Protein AF-A0A822AQJ6-F1 (afdb_monomer)

Structure (mmCIF, N/CA/C/O backbone):
data_AF-A0A822AQJ6-F1
#
_entry.id   AF-A0A822AQJ6-F1
#
loop_
_atom_site.group_PDB
_atom_site.id
_atom_site.type_symbol
_atom_site.label_atom_id
_atom_site.label_alt_id
_atom_site.label_comp_id
_atom_site.label_asym_id
_atom_site.label_entity_id
_atom_site.label_seq_id
_atom_site.pdbx_PDB_ins_code
_atom_site.Cartn_x
_atom_site.Cartn_y
_atom_site.Cartn_z
_atom_site.occupancy
_atom_site.B_iso_or_equiv
_atom_site.auth_seq_id
_atom_site.auth_comp_id
_atom_site.auth_asym_id
_atom_site.auth_atom_id
_atom_site.pdbx_PDB_model_num
ATOM 1 N N . LEU A 1 1 ? 12.078 -13.252 -34.941 1.00 61.16 1 LEU A N 1
ATOM 2 C CA . LEU A 1 1 ? 10.722 -13.460 -34.382 1.00 61.16 1 LEU A CA 1
ATOM 3 C C . LEU A 1 1 ? 10.068 -12.133 -34.010 1.00 61.16 1 LEU A C 1
ATOM 5 O O . LEU A 1 1 ? 9.120 -11.765 -34.680 1.00 61.16 1 LEU A O 1
ATOM 9 N N . LEU A 1 2 ? 10.578 -11.374 -33.030 1.00 65.56 2 LEU A N 1
ATOM 10 C CA . LEU A 1 2 ? 9.943 -10.105 -32.622 1.00 65.56 2 LEU A CA 1
ATOM 11 C C . LEU A 1 2 ? 9.956 -9.012 -33.707 1.00 65.56 2 LEU A C 1
ATOM 13 O O . LEU A 1 2 ? 9.005 -8.252 -33.818 1.00 65.56 2 LEU A O 1
ATOM 17 N N . SER A 1 3 ? 10.987 -8.969 -34.557 1.00 68.81 3 SER A N 1
ATOM 18 C CA . SER A 1 3 ? 11.026 -8.090 -35.740 1.00 68.81 3 SER A CA 1
ATOM 19 C C . SER A 1 3 ? 9.931 -8.392 -36.773 1.00 68.81 3 SER A C 1
ATOM 21 O O . SER A 1 3 ? 9.607 -7.540 -37.591 1.00 68.81 3 SER A O 1
ATOM 23 N N . SER A 1 4 ? 9.345 -9.590 -36.732 1.00 76.81 4 SER A N 1
ATOM 24 C CA . SER A 1 4 ? 8.281 -10.032 -37.639 1.00 76.81 4 SER A CA 1
ATOM 25 C C . SER A 1 4 ? 6.878 -9.786 -37.069 1.00 76.81 4 SER A C 1
ATOM 27 O O . SER A 1 4 ? 5.895 -10.183 -37.685 1.00 76.81 4 SER A O 1
ATOM 29 N N . LEU A 1 5 ? 6.774 -9.163 -35.889 1.00 81.44 5 LEU A N 1
ATOM 30 C CA . LEU A 1 5 ? 5.529 -8.999 -35.139 1.00 81.44 5 LEU A CA 1
ATOM 31 C C . LEU A 1 5 ? 5.260 -7.512 -34.810 1.00 81.44 5 LEU A C 1
ATOM 33 O O . LEU A 1 5 ? 5.252 -7.126 -33.640 1.00 81.44 5 LEU A O 1
ATOM 37 N N . PRO A 1 6 ? 5.026 -6.650 -35.819 1.00 81.44 6 PRO A N 1
ATOM 38 C CA . PRO A 1 6 ? 5.014 -5.193 -35.646 1.00 81.44 6 PRO A CA 1
ATOM 39 C C . PRO A 1 6 ? 3.864 -4.663 -34.778 1.00 81.44 6 PRO A C 1
ATOM 41 O O . PRO A 1 6 ? 3.969 -3.563 -34.247 1.00 81.44 6 PRO A O 1
ATOM 44 N N . HIS A 1 7 ? 2.776 -5.417 -34.609 1.00 87.94 7 HIS A N 1
ATOM 45 C CA . HIS A 1 7 ? 1.602 -5.001 -33.828 1.00 87.94 7 HIS A CA 1
ATOM 46 C C . HIS A 1 7 ? 1.568 -5.563 -32.403 1.00 87.94 7 HIS A C 1
ATOM 48 O O . HIS A 1 7 ? 0.581 -5.371 -31.692 1.00 87.94 7 HIS A O 1
ATOM 54 N N . VAL A 1 8 ? 2.611 -6.280 -31.977 1.00 90.75 8 VAL A N 1
ATOM 55 C CA . VAL A 1 8 ? 2.650 -6.855 -30.632 1.00 90.75 8 VAL A CA 1
ATOM 56 C C . VAL A 1 8 ? 2.740 -5.750 -29.585 1.00 90.75 8 VAL A C 1
ATOM 58 O O . VAL A 1 8 ? 3.652 -4.929 -29.606 1.00 90.75 8 VAL A O 1
ATOM 61 N N . LYS A 1 9 ? 1.780 -5.770 -28.655 1.00 94.50 9 LYS A N 1
ATOM 62 C CA . LYS A 1 9 ? 1.680 -4.833 -27.527 1.00 94.50 9 LYS A CA 1
ATOM 63 C C . LYS A 1 9 ? 2.110 -5.435 -26.198 1.00 94.50 9 LYS A C 1
ATOM 65 O O . LYS A 1 9 ? 2.549 -4.706 -25.317 1.00 94.50 9 LYS A O 1
ATOM 70 N N . THR A 1 10 ? 2.012 -6.750 -26.062 1.00 96.31 10 THR A N 1
ATOM 71 C CA . THR A 1 10 ? 2.321 -7.454 -24.820 1.00 96.31 10 THR A CA 1
ATOM 72 C C . THR A 1 10 ? 3.174 -8.663 -25.135 1.00 96.31 10 THR A C 1
ATOM 74 O O . THR A 1 10 ? 2.821 -9.467 -25.997 1.00 96.31 10 THR A O 1
ATOM 77 N N . ILE A 1 11 ? 4.287 -8.798 -24.423 1.00 94.75 11 ILE A N 1
ATOM 78 C CA . ILE A 1 11 ? 5.143 -9.977 -24.492 1.00 94.75 11 ILE A CA 1
ATOM 79 C C . ILE A 1 11 ? 5.361 -10.482 -23.075 1.00 94.75 11 ILE A C 1
ATOM 81 O O . ILE A 1 11 ? 5.754 -9.729 -22.186 1.00 94.75 11 ILE A O 1
ATOM 85 N N . ASN A 1 12 ? 5.159 -11.782 -22.888 1.00 96.00 12 ASN A N 1
ATOM 86 C CA . ASN A 1 12 ? 5.523 -12.468 -21.665 1.00 96.00 12 ASN A CA 1
ATOM 87 C C . ASN A 1 12 ? 6.627 -13.489 -21.949 1.00 96.00 12 ASN A C 1
ATOM 89 O O . ASN A 1 12 ? 6.407 -14.462 -22.663 1.00 96.00 12 ASN A O 1
ATOM 93 N N . LEU A 1 13 ? 7.807 -13.241 -21.387 1.00 94.00 13 LEU A N 1
ATOM 94 C CA . LEU A 1 13 ? 8.992 -14.096 -21.441 1.00 94.00 13 LEU A CA 1
ATOM 95 C C . LEU A 1 13 ? 9.365 -14.626 -20.050 1.00 94.00 13 LEU A C 1
ATOM 97 O O . LEU A 1 13 ? 10.504 -15.038 -19.828 1.00 94.00 13 LEU A O 1
ATOM 101 N N . SER A 1 14 ? 8.429 -14.607 -19.101 1.00 95.69 14 SER A N 1
ATOM 102 C CA . SER A 1 14 ? 8.672 -15.089 -17.741 1.00 95.69 14 SER A CA 1
ATOM 103 C C . SER A 1 14 ? 9.150 -16.545 -17.749 1.00 95.69 14 SER A C 1
ATOM 105 O O . SER A 1 14 ? 8.734 -17.332 -18.597 1.00 95.69 14 SER A O 1
ATOM 107 N N . PHE A 1 15 ? 10.013 -16.897 -16.798 1.00 93.69 15 PHE A N 1
ATOM 108 C CA . PHE A 1 15 ? 10.564 -18.241 -16.601 1.00 93.69 15 PHE A CA 1
ATOM 109 C C . PHE A 1 15 ? 11.390 -18.783 -17.778 1.00 93.69 15 PHE A C 1
ATOM 111 O O . PHE A 1 15 ? 11.575 -19.991 -17.909 1.00 93.69 15 PHE A O 1
ATOM 118 N N . ASN A 1 16 ? 11.936 -17.888 -18.608 1.00 89.88 16 ASN A N 1
ATOM 119 C CA . ASN A 1 16 ? 12.982 -18.218 -19.576 1.00 89.88 16 ASN A CA 1
ATOM 120 C C . ASN A 1 16 ? 14.355 -17.809 -19.012 1.00 89.88 16 ASN A C 1
ATOM 122 O O . ASN A 1 16 ? 14.500 -16.664 -18.587 1.00 89.88 16 ASN A O 1
ATOM 126 N N . PRO A 1 17 ? 15.369 -18.695 -18.995 1.00 82.31 17 PRO A N 1
ATOM 127 C CA . PRO A 1 17 ? 16.654 -18.410 -18.360 1.00 82.31 17 PRO A CA 1
ATOM 128 C C . PRO A 1 17 ? 17.516 -17.481 -19.228 1.00 82.31 17 PRO A C 1
ATOM 130 O O . PRO A 1 17 ? 18.215 -17.921 -20.144 1.00 82.31 17 PRO A O 1
ATOM 133 N N . PHE A 1 18 ? 17.503 -16.182 -18.926 1.00 81.56 18 PHE A N 1
ATOM 134 C CA . PHE A 1 18 ? 18.338 -15.195 -19.623 1.00 81.56 18 PHE A CA 1
ATOM 135 C C . PHE A 1 18 ? 19.731 -15.017 -18.997 1.00 81.56 18 PHE A C 1
ATOM 137 O O . PHE A 1 18 ? 20.582 -14.363 -19.591 1.00 81.56 18 PHE A O 1
ATOM 144 N N . SER A 1 19 ? 20.000 -15.624 -17.839 1.00 68.25 19 SER A N 1
ATOM 145 C CA . SER A 1 19 ? 21.259 -15.472 -17.091 1.00 68.25 19 SER A CA 1
ATOM 146 C C . SER A 1 19 ? 22.495 -16.101 -17.750 1.00 68.25 19 SER A C 1
ATOM 148 O O . SER A 1 19 ? 23.618 -15.785 -17.368 1.00 68.25 19 SER A O 1
ATOM 150 N N . SER A 1 20 ? 22.316 -16.997 -18.724 1.00 55.69 20 SER A N 1
ATOM 151 C CA . SER A 1 20 ? 23.382 -17.859 -19.255 1.00 55.69 20 SER A CA 1
ATOM 152 C C . SER A 1 20 ? 23.983 -17.418 -20.593 1.00 55.69 20 SER A C 1
ATOM 154 O O . SER A 1 20 ? 24.934 -18.047 -21.053 1.00 55.69 20 SER A O 1
ATOM 156 N N . HIS A 1 21 ? 23.473 -16.359 -21.229 1.00 57.53 21 HIS A N 1
ATOM 157 C CA . HIS A 1 21 ? 23.934 -15.963 -22.562 1.00 57.53 21 HIS A CA 1
ATOM 158 C C . HIS A 1 21 ? 24.142 -14.450 -22.675 1.00 57.53 21 HIS A C 1
ATOM 160 O O . HIS A 1 21 ? 23.310 -13.646 -22.257 1.00 57.53 21 HIS A O 1
ATOM 166 N N . VAL A 1 22 ? 25.242 -14.060 -23.324 1.00 54.56 22 VAL A N 1
ATOM 167 C CA . VAL A 1 22 ? 25.467 -12.685 -23.783 1.00 54.56 22 VAL A CA 1
ATOM 168 C C . VAL A 1 22 ? 24.592 -12.463 -25.015 1.00 54.56 22 VAL A C 1
ATOM 170 O O . VAL A 1 22 ? 25.035 -12.664 -26.146 1.00 54.56 22 VAL A O 1
ATOM 173 N N . TYR A 1 23 ? 23.324 -12.094 -24.825 1.00 64.50 23 TYR A N 1
ATOM 174 C CA . TYR A 1 23 ? 22.498 -11.714 -25.968 1.00 64.50 23 TYR A CA 1
ATOM 175 C C . TYR A 1 23 ? 22.892 -10.303 -26.410 1.00 64.50 23 TYR A C 1
ATOM 177 O O . TYR A 1 23 ? 22.658 -9.322 -25.711 1.00 64.50 23 TYR A O 1
ATOM 185 N N . ARG A 1 24 ? 23.500 -10.181 -27.589 1.00 65.94 24 ARG A N 1
ATOM 186 C CA . ARG A 1 24 ? 23.600 -8.879 -28.251 1.00 65.94 24 ARG A CA 1
ATOM 187 C C . ARG A 1 24 ? 22.285 -8.621 -28.964 1.00 65.94 24 ARG A C 1
ATOM 189 O O . ARG A 1 24 ? 21.977 -9.277 -29.959 1.00 65.94 24 ARG A O 1
ATOM 196 N N . LEU A 1 25 ? 21.502 -7.688 -28.437 1.00 71.31 25 LEU A N 1
ATOM 197 C CA . LEU A 1 25 ? 20.359 -7.157 -29.165 1.00 71.31 25 LEU A CA 1
ATOM 198 C C . LEU A 1 25 ? 20.887 -6.410 -30.392 1.00 71.31 25 LEU A C 1
ATOM 200 O O . LEU A 1 25 ? 21.819 -5.617 -30.291 1.00 71.31 25 LEU A O 1
ATOM 204 N N . SER A 1 26 ? 20.324 -6.698 -31.564 1.00 74.38 26 SER A N 1
ATOM 205 C CA . SER A 1 26 ? 20.684 -5.975 -32.785 1.00 74.38 26 SER A CA 1
ATOM 206 C C . SER A 1 26 ? 20.266 -4.514 -32.660 1.00 74.38 26 SER A C 1
ATOM 208 O O . SER A 1 26 ? 19.130 -4.221 -32.279 1.00 74.38 26 SER A O 1
ATOM 210 N N . ASP A 1 27 ? 21.154 -3.596 -33.041 1.00 72.88 27 ASP A N 1
ATOM 211 C CA . ASP A 1 27 ? 20.868 -2.168 -32.942 1.00 72.88 27 ASP A CA 1
ATOM 212 C C . ASP A 1 27 ? 19.734 -1.689 -33.841 1.00 72.88 27 ASP A C 1
ATOM 214 O O . ASP A 1 27 ? 1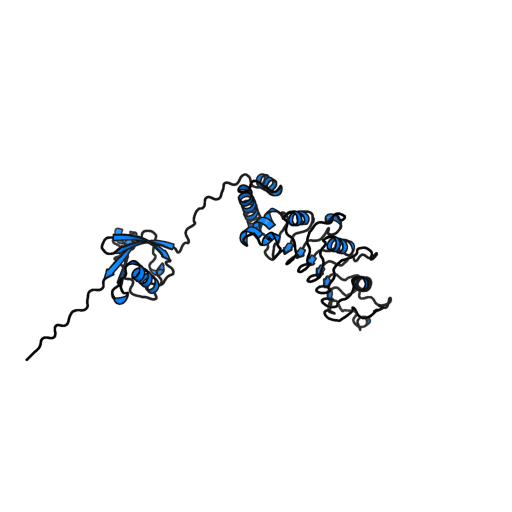9.081 -0.694 -33.526 1.00 72.88 27 ASP A O 1
ATOM 218 N N . GLN A 1 28 ? 19.473 -2.429 -34.916 1.00 74.19 28 GLN A N 1
ATOM 219 C CA . GLN A 1 28 ? 18.483 -2.093 -35.933 1.00 74.19 28 GLN A CA 1
ATOM 220 C C . GLN A 1 28 ? 17.050 -2.460 -35.532 1.00 74.19 28 GLN A C 1
ATOM 222 O O . GLN A 1 28 ? 16.109 -2.087 -36.230 1.00 74.19 28 GLN A O 1
ATOM 227 N N . ILE A 1 29 ? 16.860 -3.202 -34.437 1.00 78.12 29 ILE A N 1
ATOM 228 C CA . ILE A 1 29 ? 15.544 -3.702 -34.040 1.00 78.12 29 ILE A CA 1
ATOM 229 C C . ILE A 1 29 ? 14.969 -2.814 -32.937 1.00 78.12 29 ILE A C 1
ATOM 231 O O . ILE A 1 29 ? 15.561 -2.669 -31.870 1.00 78.12 29 ILE A O 1
ATOM 235 N N . GLN A 1 30 ? 13.785 -2.258 -33.190 1.00 85.00 30 GLN A N 1
ATOM 236 C CA . GLN A 1 30 ? 12.980 -1.537 -32.206 1.00 85.00 30 GLN A CA 1
ATOM 237 C C . GLN A 1 30 ? 11.590 -2.166 -32.101 1.00 85.00 30 GLN A C 1
ATOM 239 O O . GLN A 1 30 ? 11.066 -2.711 -33.075 1.00 85.00 30 GLN A O 1
ATOM 244 N N . TRP A 1 31 ? 10.975 -2.041 -30.927 1.00 87.75 31 TRP A N 1
ATOM 245 C CA . TRP A 1 31 ? 9.612 -2.498 -30.654 1.00 87.75 31 TRP A CA 1
ATOM 246 C C . TRP A 1 31 ? 8.762 -1.346 -30.111 1.00 87.75 31 TRP A C 1
ATOM 248 O O . TRP A 1 31 ? 8.332 -1.375 -28.958 1.00 87.75 31 TRP A O 1
ATOM 258 N N . PRO A 1 32 ? 8.499 -0.315 -30.933 1.00 85.44 32 PRO A N 1
ATOM 259 C CA . PRO A 1 32 ? 7.812 0.894 -30.486 1.00 85.44 32 PRO A CA 1
ATOM 260 C C . PRO A 1 32 ? 6.339 0.655 -30.134 1.00 85.44 32 PRO A C 1
ATOM 262 O O . PRO A 1 32 ? 5.732 1.497 -29.494 1.00 85.44 32 PRO A O 1
ATOM 265 N N . ASN A 1 33 ? 5.734 -0.464 -30.536 1.00 90.44 33 ASN A N 1
ATOM 266 C CA . ASN A 1 33 ? 4.339 -0.768 -30.197 1.00 90.44 33 ASN A CA 1
ATOM 267 C C . ASN A 1 33 ? 4.198 -1.603 -28.918 1.00 90.44 33 ASN A C 1
ATOM 269 O O . ASN A 1 33 ? 3.074 -1.826 -28.465 1.00 90.44 33 ASN A O 1
ATOM 273 N N . LEU A 1 34 ? 5.315 -2.058 -28.338 1.00 94.50 34 LEU A N 1
ATOM 274 C CA . LEU A 1 34 ? 5.300 -2.843 -27.114 1.00 94.50 34 LEU A CA 1
ATOM 275 C C . LEU A 1 34 ? 4.964 -1.942 -25.924 1.00 94.50 34 LEU A C 1
ATOM 277 O O . LEU A 1 34 ? 5.677 -0.986 -25.639 1.00 94.50 34 LEU A O 1
ATOM 281 N N . ASN A 1 35 ? 3.889 -2.281 -25.224 1.00 96.56 35 ASN A N 1
ATOM 282 C CA . ASN A 1 35 ? 3.370 -1.563 -24.066 1.00 96.56 35 ASN A CA 1
ATOM 283 C C . ASN A 1 35 ? 3.632 -2.320 -22.754 1.00 96.56 35 ASN A C 1
ATOM 285 O O . ASN A 1 35 ? 3.900 -1.694 -21.731 1.00 96.56 35 ASN A O 1
ATOM 289 N N . THR A 1 36 ? 3.608 -3.656 -22.786 1.00 98.19 36 THR A N 1
ATOM 290 C CA . THR A 1 36 ? 3.777 -4.511 -21.603 1.00 98.19 36 THR A CA 1
ATOM 291 C C . THR A 1 36 ? 4.840 -5.578 -21.836 1.00 98.19 36 THR A C 1
ATOM 293 O O . THR A 1 36 ? 4.780 -6.322 -22.820 1.00 98.19 36 THR A O 1
ATOM 296 N N . LEU A 1 37 ? 5.777 -5.699 -20.897 1.00 97.50 37 LEU A N 1
ATOM 297 C CA . LEU A 1 37 ? 6.832 -6.705 -20.921 1.00 97.50 37 LEU A CA 1
ATOM 298 C C . LEU A 1 37 ? 6.902 -7.444 -19.583 1.00 97.50 37 LEU A C 1
ATOM 300 O O . LEU A 1 37 ? 7.160 -6.842 -18.541 1.00 97.50 37 LEU A O 1
ATOM 304 N N . CYS A 1 38 ? 6.721 -8.764 -19.623 1.00 98.19 38 CYS A N 1
ATOM 305 C CA . CYS A 1 38 ? 6.865 -9.632 -18.457 1.00 98.19 38 CYS A CA 1
ATOM 306 C C . CYS A 1 38 ? 8.133 -10.484 -18.574 1.00 98.19 38 CYS A C 1
ATOM 308 O O . CYS A 1 38 ? 8.313 -11.216 -19.544 1.00 98.19 38 CYS A O 1
ATOM 310 N N . LEU A 1 39 ? 8.984 -10.413 -17.558 1.00 96.75 39 LEU A N 1
ATOM 311 C CA . LEU A 1 39 ? 10.286 -11.071 -17.438 1.00 96.75 39 LEU A CA 1
ATOM 312 C C . LEU A 1 39 ? 10.444 -11.703 -16.043 1.00 96.75 39 LEU A C 1
ATOM 314 O O . LEU A 1 39 ? 11.546 -11.760 -15.492 1.00 96.75 39 LEU A O 1
ATOM 318 N N . ASN A 1 40 ? 9.343 -12.152 -15.441 1.00 97.62 40 ASN A N 1
ATOM 319 C CA . ASN A 1 40 ? 9.350 -12.700 -14.087 1.00 97.62 40 ASN A CA 1
ATOM 320 C C . ASN A 1 40 ? 10.125 -14.026 -14.043 1.00 97.62 40 ASN A C 1
ATOM 322 O O . ASN A 1 40 ? 10.014 -14.818 -14.973 1.00 97.62 40 ASN A O 1
ATOM 326 N N . GLY A 1 41 ? 10.879 -14.307 -12.980 1.00 96.19 41 GLY A N 1
ATOM 327 C CA . GLY A 1 41 ? 11.541 -15.608 -12.799 1.00 96.19 41 GLY A CA 1
ATOM 328 C C . GLY A 1 41 ? 12.529 -15.980 -13.908 1.00 96.19 41 GLY A C 1
ATOM 329 O O . GLY A 1 41 ? 12.748 -17.157 -14.169 1.00 96.19 41 GLY A O 1
ATOM 330 N N . SER A 1 42 ? 13.063 -14.990 -14.618 1.00 94.06 42 SER A N 1
ATOM 331 C CA . SER A 1 42 ? 13.915 -15.175 -15.792 1.00 94.06 42 SER A CA 1
ATOM 332 C C . SER A 1 42 ? 15.411 -15.041 -15.486 1.00 94.06 42 SER A C 1
ATOM 334 O O . SER A 1 42 ? 16.255 -15.375 -16.321 1.00 94.06 42 SER A O 1
ATOM 336 N N . HIS A 1 43 ? 15.748 -14.550 -14.286 1.00 92.25 43 HIS A N 1
ATOM 337 C CA . HIS A 1 43 ? 17.116 -14.253 -13.844 1.00 92.25 43 HIS A CA 1
ATOM 338 C C . HIS A 1 43 ? 17.869 -13.290 -14.781 1.00 92.25 43 HIS A C 1
ATOM 340 O O . HIS A 1 43 ? 19.099 -13.286 -14.823 1.00 92.25 43 HIS A O 1
ATOM 346 N N . ILE A 1 44 ? 17.135 -12.482 -15.553 1.00 92.19 44 ILE A N 1
ATOM 347 C CA . ILE A 1 44 ? 17.703 -11.441 -16.409 1.00 92.19 44 ILE A CA 1
ATOM 348 C C . ILE A 1 44 ? 18.350 -10.346 -15.552 1.00 92.19 44 ILE A C 1
ATOM 350 O O . ILE A 1 44 ? 17.783 -9.943 -14.536 1.00 92.19 44 ILE A O 1
ATOM 354 N N . SER A 1 45 ? 19.524 -9.851 -15.945 1.00 91.88 45 SER A N 1
ATOM 355 C CA . SER A 1 45 ? 20.186 -8.758 -15.223 1.00 91.88 45 SER A CA 1
ATOM 356 C C . SER A 1 45 ? 19.525 -7.403 -15.516 1.00 91.88 45 SER A C 1
ATOM 358 O O . SER A 1 45 ? 18.857 -7.231 -16.541 1.00 91.88 45 SER A O 1
ATOM 360 N N . LEU A 1 46 ? 19.715 -6.423 -14.628 1.00 92.12 46 LEU A N 1
ATOM 361 C CA . LEU A 1 46 ? 19.179 -5.071 -14.823 1.00 92.12 46 LEU A CA 1
ATOM 362 C C . LEU A 1 46 ? 19.838 -4.356 -16.009 1.00 92.12 46 LEU A C 1
ATOM 364 O O . LEU A 1 46 ? 19.157 -3.645 -16.738 1.00 92.12 46 LEU A O 1
ATOM 368 N N . GLU A 1 47 ? 21.125 -4.602 -16.256 1.00 90.94 47 GLU A N 1
ATOM 369 C CA . GLU A 1 47 ? 21.861 -4.082 -17.417 1.00 90.94 47 GLU A CA 1
ATOM 370 C C . GLU A 1 47 ? 21.177 -4.526 -18.713 1.00 90.94 47 GLU A C 1
ATOM 372 O O . GLU A 1 47 ? 20.916 -3.719 -19.600 1.00 90.94 47 GLU A O 1
ATOM 377 N N . MET A 1 48 ? 20.823 -5.811 -18.798 1.00 90.00 48 MET A N 1
ATOM 378 C CA . MET A 1 48 ? 20.122 -6.343 -19.959 1.00 90.00 48 MET A CA 1
ATOM 379 C C . MET A 1 48 ? 18.709 -5.769 -20.084 1.00 90.00 48 MET A C 1
ATOM 381 O O . MET A 1 48 ? 18.271 -5.455 -21.190 1.00 90.00 48 MET A O 1
ATOM 385 N N . ILE A 1 49 ? 17.989 -5.606 -18.969 1.00 92.69 49 ILE A N 1
ATOM 386 C CA . ILE A 1 49 ? 16.683 -4.936 -18.983 1.00 92.69 49 ILE A CA 1
ATOM 387 C C . ILE A 1 49 ? 16.827 -3.527 -19.558 1.00 92.69 49 ILE A C 1
ATOM 389 O O . ILE A 1 49 ? 16.047 -3.159 -20.428 1.00 92.69 49 ILE A O 1
ATOM 393 N N . VAL A 1 50 ? 17.833 -2.759 -19.136 1.00 92.81 50 VAL A N 1
ATOM 394 C CA . VAL A 1 50 ? 18.097 -1.419 -19.678 1.00 92.81 50 VAL A CA 1
ATOM 395 C C . VAL A 1 50 ? 18.343 -1.470 -21.189 1.00 92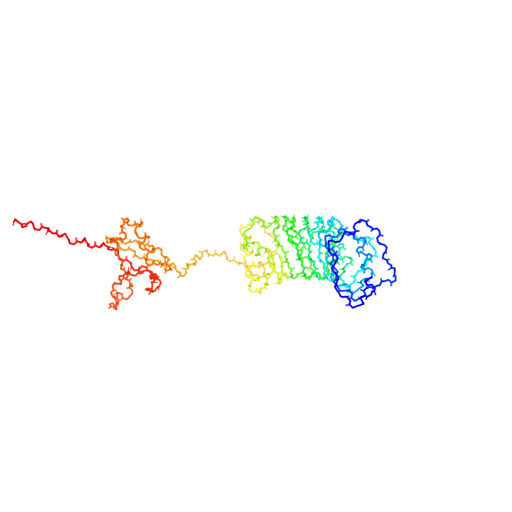.81 50 VAL A C 1
ATOM 397 O O . VAL A 1 50 ? 17.770 -0.661 -21.919 1.00 92.81 50 VAL A O 1
ATOM 400 N N . GLU A 1 51 ? 19.116 -2.437 -21.690 1.00 90.56 51 GLU A N 1
ATOM 401 C CA . GLU A 1 51 ? 19.315 -2.612 -23.136 1.00 90.56 51 GLU A CA 1
ATOM 402 C C . GLU A 1 51 ? 18.012 -2.934 -23.884 1.00 90.56 51 GLU A C 1
ATOM 404 O O . GLU A 1 51 ? 17.773 -2.394 -24.965 1.00 90.56 51 GLU A O 1
ATOM 409 N N . VAL A 1 52 ? 17.127 -3.749 -23.301 1.00 91.31 52 VAL A N 1
ATOM 410 C CA . VAL A 1 52 ? 15.789 -3.999 -23.862 1.00 91.31 52 VAL A CA 1
ATOM 411 C C . VAL A 1 52 ? 14.949 -2.720 -23.850 1.00 91.31 52 VAL A C 1
ATOM 413 O O . VAL A 1 52 ? 14.342 -2.379 -24.865 1.00 91.31 52 VAL A O 1
ATOM 416 N N . LEU A 1 53 ? 14.956 -1.976 -22.741 1.00 93.62 53 LEU A N 1
ATOM 417 C CA . LEU A 1 53 ? 14.175 -0.751 -22.568 1.00 93.62 53 LEU A CA 1
ATOM 418 C C . LEU A 1 53 ? 14.594 0.358 -23.541 1.00 93.62 53 LEU A C 1
ATOM 420 O O . LEU A 1 53 ? 13.742 1.105 -24.021 1.00 93.62 53 LEU A O 1
ATOM 424 N N . LYS A 1 54 ? 15.875 0.422 -23.926 1.00 91.44 54 LYS A N 1
ATOM 425 C CA . LYS A 1 54 ? 16.356 1.308 -25.003 1.00 91.44 54 LYS A CA 1
ATOM 426 C C . LYS A 1 54 ? 15.700 1.017 -26.358 1.00 91.44 54 LYS A C 1
ATOM 428 O O . LYS A 1 54 ? 15.674 1.897 -27.217 1.00 91.44 54 LYS A O 1
ATOM 433 N N . LYS A 1 55 ? 15.179 -0.196 -26.575 1.00 90.44 55 LYS A N 1
ATOM 434 C CA . LYS A 1 55 ? 14.504 -0.610 -27.818 1.00 90.44 55 LYS A CA 1
ATOM 435 C C . LYS A 1 55 ? 12.970 -0.584 -27.716 1.00 90.44 55 LYS A C 1
ATOM 437 O O . LYS A 1 55 ? 12.305 -0.787 -28.732 1.00 90.44 55 LYS A O 1
ATOM 442 N N . THR A 1 56 ? 12.398 -0.323 -26.538 1.00 92.62 56 THR A N 1
ATOM 443 C CA . THR A 1 56 ? 10.946 -0.356 -26.274 1.00 92.62 56 THR A CA 1
ATOM 444 C C . THR A 1 56 ? 10.440 0.989 -25.749 1.00 92.62 56 THR A C 1
ATOM 446 O O . THR A 1 56 ? 9.831 1.047 -24.690 1.00 92.62 56 THR A O 1
ATOM 449 N N . SER A 1 57 ? 10.682 2.083 -26.471 1.00 91.50 57 SER A N 1
ATOM 450 C CA . SER A 1 57 ? 10.471 3.458 -25.978 1.00 91.50 57 SER A CA 1
ATOM 451 C C . SER A 1 57 ? 9.051 3.802 -25.497 1.00 91.50 57 SER A C 1
ATOM 453 O O . SER A 1 57 ? 8.893 4.749 -24.726 1.00 91.50 57 SER A O 1
ATOM 455 N N . ASN A 1 58 ? 8.023 3.062 -25.925 1.00 94.19 58 ASN A N 1
ATOM 456 C CA . ASN A 1 58 ? 6.624 3.261 -25.521 1.00 94.19 58 ASN A CA 1
ATOM 457 C C . ASN A 1 58 ? 6.142 2.238 -24.477 1.00 94.19 58 ASN A C 1
ATOM 459 O O . ASN A 1 58 ? 4.938 2.113 -24.250 1.00 94.19 58 ASN A O 1
ATOM 463 N N . LEU A 1 59 ? 7.061 1.494 -23.852 1.00 97.56 59 LEU A N 1
ATOM 464 C CA . LEU A 1 59 ? 6.709 0.550 -22.800 1.00 97.56 59 LEU A CA 1
ATOM 465 C C . LEU A 1 59 ? 6.128 1.304 -21.599 1.00 97.56 59 LEU A C 1
ATOM 467 O O . LEU A 1 59 ? 6.751 2.222 -21.071 1.00 97.56 59 LEU A O 1
ATOM 471 N N . GLU A 1 60 ? 4.949 0.897 -21.144 1.00 98.44 60 GLU A N 1
ATOM 472 C CA . GLU A 1 60 ? 4.289 1.481 -19.973 1.00 98.44 60 GLU A CA 1
ATOM 473 C C . GLU A 1 60 ? 4.368 0.570 -18.750 1.00 98.44 60 GLU A C 1
ATOM 475 O O . GLU A 1 60 ? 4.355 1.060 -17.619 1.00 98.44 60 GLU A O 1
ATOM 480 N N . GLU A 1 61 ? 4.441 -0.746 -18.957 1.00 98.75 61 GLU A N 1
ATOM 481 C CA . GLU A 1 61 ? 4.423 -1.737 -17.888 1.00 98.75 61 GLU A CA 1
ATOM 482 C C . GLU A 1 61 ? 5.572 -2.742 -18.007 1.00 98.75 61 GLU A C 1
ATOM 484 O O . GLU A 1 61 ? 5.741 -3.412 -19.030 1.00 98.75 61 GLU A O 1
ATOM 489 N N . LEU A 1 62 ? 6.320 -2.882 -16.912 1.00 98.62 62 LEU A N 1
ATOM 490 C CA . LEU A 1 62 ? 7.404 -3.843 -16.762 1.00 98.62 62 LEU A CA 1
ATOM 491 C C . LEU A 1 62 ? 7.164 -4.734 -15.539 1.00 98.62 62 LEU A C 1
ATOM 493 O O . LEU A 1 62 ? 6.998 -4.248 -14.418 1.00 98.62 62 LEU A O 1
ATOM 497 N N . GLN A 1 63 ? 7.201 -6.050 -15.748 1.00 98.69 63 GLN A N 1
ATOM 498 C CA . GLN A 1 63 ? 7.125 -7.040 -14.675 1.00 98.69 63 GLN A CA 1
ATOM 499 C C . GLN A 1 63 ? 8.418 -7.849 -14.601 1.00 98.69 63 GLN A C 1
ATOM 501 O O . GLN A 1 63 ? 8.787 -8.530 -15.554 1.00 98.69 63 GLN A O 1
ATOM 506 N N . ILE A 1 64 ? 9.107 -7.759 -13.470 1.00 97.94 64 ILE A N 1
ATOM 507 C CA . ILE A 1 64 ? 10.438 -8.326 -13.215 1.00 97.94 64 ILE A CA 1
ATOM 508 C C . ILE A 1 64 ? 10.501 -8.961 -11.813 1.00 97.94 64 ILE A C 1
ATOM 510 O O . ILE A 1 64 ? 11.486 -8.857 -11.076 1.00 97.94 64 ILE A O 1
ATOM 514 N N . CYS A 1 65 ? 9.407 -9.606 -11.422 1.00 98.38 65 CYS A N 1
ATOM 515 C CA . CYS A 1 65 ? 9.265 -10.312 -10.157 1.00 98.38 65 CYS A CA 1
ATOM 516 C C . CYS A 1 65 ? 10.130 -11.584 -10.120 1.00 98.38 65 CYS A C 1
ATOM 518 O O . CYS A 1 65 ? 10.345 -12.217 -11.150 1.00 98.38 65 CYS A O 1
ATOM 520 N N . SER A 1 66 ? 10.538 -12.047 -8.935 1.00 97.62 66 SER A N 1
ATOM 521 C CA . SER A 1 66 ? 11.239 -13.341 -8.768 1.00 97.62 66 SER A CA 1
ATOM 522 C C . SER A 1 66 ? 12.571 -13.464 -9.523 1.00 97.62 66 SER A C 1
ATOM 524 O O . SER A 1 66 ? 12.926 -14.550 -9.965 1.00 97.62 66 SER A O 1
ATOM 526 N N . ASN A 1 67 ? 13.320 -12.370 -9.684 1.00 96.56 67 ASN A N 1
ATOM 527 C CA . ASN A 1 67 ? 14.598 -12.350 -10.411 1.00 96.56 67 ASN A CA 1
ATOM 528 C C . ASN A 1 67 ? 15.833 -12.265 -9.498 1.00 96.56 67 ASN A C 1
ATOM 530 O O . ASN A 1 67 ? 16.954 -12.164 -9.990 1.00 96.56 67 ASN A O 1
ATOM 534 N N . ASN A 1 68 ? 15.643 -12.372 -8.180 1.00 95.88 68 ASN A N 1
ATOM 535 C CA . ASN A 1 68 ? 16.685 -12.330 -7.152 1.00 95.88 68 ASN A CA 1
ATOM 536 C C . ASN A 1 68 ? 17.464 -11.005 -7.058 1.00 95.88 68 ASN A C 1
ATOM 538 O O . ASN A 1 68 ? 18.571 -11.002 -6.519 1.00 95.88 68 ASN A O 1
ATOM 542 N N . TYR A 1 69 ? 16.912 -9.880 -7.524 1.00 97.06 69 TYR A N 1
ATOM 543 C CA . TYR A 1 69 ? 17.600 -8.588 -7.419 1.00 97.06 69 TYR A CA 1
ATOM 544 C C . TYR A 1 69 ? 17.834 -8.193 -5.966 1.00 97.06 69 TYR A C 1
ATOM 546 O O . TYR A 1 69 ? 16.907 -8.215 -5.161 1.00 97.06 69 TYR A O 1
ATOM 554 N N . THR A 1 70 ? 19.060 -7.800 -5.644 1.00 96.69 70 THR A N 1
ATOM 555 C CA . THR A 1 70 ? 19.446 -7.322 -4.309 1.00 96.69 70 THR A CA 1
ATOM 556 C C . THR A 1 70 ? 19.594 -5.804 -4.262 1.00 96.69 70 THR A C 1
ATOM 558 O O . THR A 1 70 ? 19.271 -5.185 -3.251 1.00 96.69 70 THR A O 1
ATOM 561 N N . ILE A 1 71 ? 20.067 -5.207 -5.359 1.00 94.88 71 ILE A N 1
ATOM 562 C CA . ILE A 1 71 ? 20.348 -3.777 -5.503 1.00 94.88 71 ILE A CA 1
ATOM 563 C C . ILE A 1 71 ? 19.904 -3.333 -6.897 1.00 94.88 71 ILE A C 1
ATOM 565 O O . ILE A 1 71 ? 20.074 -4.066 -7.871 1.00 94.88 71 ILE A O 1
ATOM 569 N N . ILE A 1 72 ? 19.370 -2.118 -6.987 1.00 94.25 72 ILE A N 1
ATOM 570 C CA . ILE A 1 72 ? 19.110 -1.423 -8.250 1.00 94.25 72 ILE A CA 1
ATOM 571 C C . ILE A 1 72 ? 20.069 -0.247 -8.312 1.00 94.25 72 ILE A C 1
ATOM 573 O O . ILE A 1 72 ? 20.132 0.530 -7.363 1.00 94.25 72 ILE A O 1
ATOM 577 N N . SER A 1 73 ? 20.837 -0.127 -9.390 1.00 89.56 73 SER A N 1
ATOM 578 C CA . SER A 1 73 ? 21.792 0.968 -9.572 1.00 89.56 73 SER A CA 1
ATOM 579 C C . SER A 1 73 ? 21.179 2.137 -10.349 1.00 89.56 73 SER A C 1
ATOM 581 O O . SER A 1 73 ? 20.243 1.956 -11.123 1.00 89.56 73 SER A O 1
ATOM 583 N N . SER A 1 74 ? 21.720 3.339 -10.166 1.00 81.19 74 SER A N 1
ATOM 584 C CA . SER A 1 74 ? 21.379 4.539 -10.945 1.00 81.19 74 SER A CA 1
ATOM 585 C C . SER A 1 74 ? 22.384 4.841 -12.067 1.00 81.19 74 SER A C 1
ATOM 587 O O . SER A 1 74 ? 22.127 5.684 -12.921 1.00 81.19 74 SER A O 1
ATOM 589 N N . ASN A 1 75 ? 23.515 4.130 -12.129 1.00 85.25 75 ASN A N 1
ATOM 590 C CA . ASN A 1 75 ? 24.631 4.406 -13.049 1.00 85.25 75 ASN A CA 1
ATOM 591 C C . ASN A 1 75 ? 24.437 3.902 -14.496 1.00 85.25 75 ASN A C 1
ATOM 593 O O . ASN A 1 75 ? 25.413 3.679 -15.212 1.00 85.25 75 ASN A O 1
ATOM 597 N N . TYR A 1 76 ? 23.194 3.733 -14.945 1.00 87.81 76 TYR A N 1
ATOM 598 C CA . TYR A 1 76 ? 22.890 3.208 -16.278 1.00 87.81 76 TYR A CA 1
ATOM 599 C C . TYR A 1 76 ? 22.902 4.272 -17.390 1.00 87.81 76 TYR A C 1
ATOM 601 O O . TYR A 1 76 ? 22.766 3.914 -18.560 1.00 87.81 76 TYR A O 1
ATOM 609 N N . ASN A 1 77 ? 23.065 5.563 -17.051 1.00 86.81 77 ASN A N 1
ATOM 610 C CA . ASN A 1 77 ? 22.992 6.699 -17.988 1.00 86.81 77 ASN A CA 1
ATOM 611 C C . ASN A 1 77 ? 21.771 6.607 -18.924 1.00 86.81 77 ASN A C 1
ATOM 613 O O . ASN A 1 77 ? 21.870 6.786 -20.139 1.00 86.81 77 ASN A O 1
ATOM 617 N N . PHE A 1 78 ? 20.621 6.255 -18.352 1.00 92.56 78 PHE A N 1
ATOM 618 C CA . PHE A 1 78 ? 19.413 5.900 -19.082 1.00 92.56 78 PHE A CA 1
ATOM 619 C C . PHE A 1 78 ? 18.174 6.363 -18.318 1.00 92.56 78 PHE A C 1
ATOM 621 O O . PHE A 1 78 ? 18.125 6.246 -17.098 1.00 92.56 78 PHE A O 1
ATOM 628 N N . ILE A 1 79 ? 17.175 6.864 -19.048 1.00 95.50 79 ILE A N 1
ATOM 629 C CA . ILE A 1 79 ? 15.877 7.290 -18.517 1.00 95.50 79 ILE A CA 1
ATOM 630 C C . ILE A 1 79 ? 14.794 6.812 -19.485 1.00 95.50 79 ILE A C 1
ATOM 632 O O . ILE A 1 79 ? 14.903 7.026 -20.694 1.00 95.50 79 ILE A O 1
ATOM 636 N N . HIS A 1 80 ? 13.731 6.202 -18.960 1.00 96.19 80 HIS A N 1
ATOM 637 C CA . HIS A 1 80 ? 12.580 5.760 -19.738 1.00 96.19 80 HIS A CA 1
ATOM 638 C C . HIS A 1 80 ? 11.315 6.526 -19.330 1.00 96.19 80 HIS A C 1
ATOM 640 O O . HIS A 1 80 ? 10.643 6.199 -18.353 1.00 96.19 80 HIS A O 1
ATOM 646 N N . ASN A 1 81 ? 10.959 7.539 -20.122 1.00 96.06 81 ASN A N 1
ATOM 647 C CA . ASN A 1 81 ? 9.916 8.506 -19.764 1.00 96.06 81 ASN A CA 1
ATOM 648 C C . ASN A 1 81 ? 8.481 7.958 -19.793 1.00 96.06 81 ASN A C 1
ATOM 650 O O . ASN A 1 81 ? 7.622 8.542 -19.144 1.00 96.06 81 ASN A O 1
ATOM 654 N N . ASN A 1 82 ? 8.212 6.871 -20.521 1.00 97.44 82 ASN A N 1
ATOM 655 C CA . ASN A 1 82 ? 6.852 6.336 -20.677 1.00 97.44 82 ASN A CA 1
ATOM 656 C C . ASN A 1 82 ? 6.506 5.217 -19.685 1.00 97.44 82 ASN A C 1
ATOM 658 O O . ASN A 1 82 ? 5.353 4.794 -19.636 1.00 97.44 82 ASN A O 1
ATOM 662 N N . LEU A 1 83 ? 7.474 4.737 -18.892 1.00 98.06 83 LEU A N 1
ATOM 663 C CA . LEU A 1 83 ? 7.220 3.619 -17.988 1.00 98.06 83 LEU A CA 1
ATOM 664 C C . LEU A 1 83 ? 6.435 4.121 -16.774 1.00 98.06 83 LEU A C 1
ATOM 666 O O . LEU A 1 83 ? 6.886 5.020 -16.067 1.00 98.06 83 LEU A O 1
ATOM 670 N N . LYS A 1 84 ? 5.271 3.521 -16.533 1.00 98.62 84 LYS A N 1
ATOM 671 C CA . LYS A 1 84 ? 4.309 3.952 -15.509 1.00 98.62 84 LYS A CA 1
ATOM 672 C C . LYS A 1 84 ? 4.051 2.900 -14.444 1.00 98.62 84 LYS A C 1
ATOM 674 O O . LYS A 1 84 ? 3.619 3.244 -13.346 1.00 98.62 84 LYS A O 1
ATOM 679 N N . ARG A 1 85 ? 4.271 1.619 -14.752 1.00 98.88 85 ARG A N 1
ATOM 680 C CA . ARG A 1 85 ? 3.925 0.497 -13.871 1.00 98.88 85 ARG A CA 1
ATOM 681 C C . ARG A 1 85 ? 5.094 -0.464 -13.759 1.00 98.88 85 ARG A C 1
ATOM 683 O O . ARG A 1 85 ? 5.551 -1.010 -14.763 1.00 98.88 85 ARG A O 1
ATOM 690 N N . ILE A 1 86 ? 5.550 -0.689 -12.532 1.00 98.75 86 ILE A N 1
ATOM 691 C CA . ILE A 1 86 ? 6.614 -1.647 -12.232 1.00 98.75 86 ILE A CA 1
ATOM 692 C C . ILE A 1 86 ? 6.118 -2.663 -11.221 1.00 98.75 86 ILE A C 1
ATOM 694 O O . ILE A 1 86 ? 5.633 -2.316 -10.143 1.00 98.75 86 ILE A O 1
ATOM 698 N N . TYR A 1 87 ? 6.324 -3.930 -11.558 1.00 98.81 87 TYR A N 1
ATOM 699 C CA . TYR A 1 87 ? 6.130 -5.056 -10.660 1.00 98.81 87 TYR A CA 1
ATOM 700 C C . TYR A 1 87 ? 7.494 -5.699 -10.417 1.00 98.81 87 TYR A C 1
ATOM 702 O O . TYR A 1 87 ? 8.109 -6.232 -11.336 1.00 98.81 87 TYR A O 1
ATOM 710 N N . ILE A 1 88 ? 7.981 -5.623 -9.183 1.00 98.56 88 ILE A N 1
ATOM 711 C CA . ILE A 1 88 ? 9.309 -6.098 -8.764 1.00 98.56 88 ILE A CA 1
ATOM 712 C C . ILE A 1 88 ? 9.218 -6.936 -7.481 1.00 98.56 88 ILE A C 1
ATOM 714 O O . ILE A 1 88 ? 10.121 -6.976 -6.642 1.00 98.56 88 ILE A O 1
ATOM 718 N N . SER A 1 89 ? 8.094 -7.627 -7.317 1.00 98.44 89 SER A N 1
ATOM 719 C CA . SER A 1 89 ? 7.837 -8.459 -6.151 1.00 98.44 89 SER A CA 1
ATOM 720 C C . SER A 1 89 ? 8.708 -9.708 -6.086 1.00 98.44 89 SER A C 1
ATOM 722 O O . SER A 1 89 ? 9.170 -10.213 -7.108 1.00 98.44 89 SER A O 1
ATOM 724 N N . ASN A 1 90 ? 8.878 -10.246 -4.881 1.00 98.31 90 ASN A N 1
ATOM 725 C CA . ASN A 1 90 ? 9.626 -11.480 -4.630 1.00 98.31 90 ASN A CA 1
ATOM 726 C C . ASN A 1 90 ? 11.084 -11.380 -5.107 1.00 98.31 90 ASN A C 1
ATOM 728 O O . ASN A 1 90 ? 11.580 -12.227 -5.841 1.00 98.31 90 ASN A O 1
ATOM 732 N N . ASN A 1 91 ? 11.752 -10.288 -4.750 1.00 98.38 91 ASN A N 1
ATOM 733 C CA . ASN A 1 91 ? 13.186 -10.103 -4.950 1.00 98.38 91 ASN A CA 1
ATOM 734 C C . ASN A 1 91 ? 13.856 -9.961 -3.567 1.00 98.38 91 ASN A C 1
ATOM 736 O O . ASN A 1 91 ? 13.247 -10.220 -2.531 1.00 98.38 91 ASN A O 1
ATOM 740 N N . ASN A 1 92 ? 15.126 -9.573 -3.533 1.00 98.06 92 ASN A N 1
ATOM 741 C CA . ASN A 1 92 ? 15.929 -9.460 -2.317 1.00 98.06 92 ASN A CA 1
ATOM 742 C C . ASN A 1 92 ? 16.303 -8.000 -2.011 1.00 98.06 92 ASN A C 1
ATOM 744 O O . ASN A 1 92 ? 17.376 -7.741 -1.465 1.00 98.06 92 ASN A O 1
ATOM 748 N N . LEU A 1 93 ? 15.448 -7.039 -2.376 1.00 98.06 93 LEU A N 1
ATOM 749 C CA . LEU A 1 93 ? 15.701 -5.619 -2.131 1.00 98.06 93 LEU A CA 1
ATOM 750 C C . LEU A 1 93 ? 15.556 -5.307 -0.637 1.00 98.06 93 LEU A C 1
ATOM 752 O O . LEU A 1 93 ? 14.492 -5.506 -0.053 1.00 98.06 93 LEU A O 1
ATOM 756 N N . ILE A 1 94 ? 16.630 -4.817 -0.019 1.00 96.81 94 ILE A N 1
ATOM 757 C CA . ILE A 1 94 ? 16.671 -4.499 1.421 1.00 96.81 94 ILE A CA 1
ATOM 758 C C . ILE A 1 94 ? 16.509 -2.995 1.674 1.00 96.81 94 ILE A C 1
ATOM 760 O O . ILE A 1 94 ? 15.934 -2.594 2.689 1.00 96.81 94 ILE A O 1
ATOM 764 N N . ASP A 1 95 ? 17.002 -2.171 0.751 1.00 94.19 95 ASP A N 1
ATOM 765 C CA . ASP A 1 95 ? 17.160 -0.731 0.934 1.00 94.19 95 ASP A CA 1
ATOM 766 C C . ASP A 1 95 ? 16.220 0.075 0.025 1.00 94.19 95 ASP A C 1
ATOM 768 O O . ASP A 1 95 ? 16.070 -0.231 -1.166 1.00 94.19 95 ASP A O 1
ATOM 772 N N . TRP A 1 96 ? 15.613 1.128 0.578 1.00 96.12 96 TRP A N 1
ATOM 773 C CA . TRP A 1 96 ? 14.712 2.020 -0.153 1.00 96.12 96 TRP A CA 1
ATOM 774 C C . TRP A 1 96 ? 15.418 2.812 -1.258 1.00 96.12 96 TRP A C 1
ATOM 776 O O . TRP A 1 96 ? 14.790 3.161 -2.254 1.00 96.12 96 TRP A O 1
ATOM 786 N N . LYS A 1 97 ? 16.733 3.014 -1.166 1.00 95.44 97 LYS A N 1
ATOM 787 C CA . LYS A 1 97 ? 17.565 3.613 -2.216 1.00 95.44 97 LYS A CA 1
ATOM 788 C C . LYS A 1 97 ? 17.414 2.902 -3.557 1.00 95.44 97 LYS A C 1
ATOM 790 O O . LYS A 1 97 ? 17.354 3.554 -4.593 1.00 95.44 97 LYS A O 1
ATOM 795 N N . SER A 1 98 ? 17.256 1.574 -3.560 1.00 96.06 98 SER A N 1
ATOM 796 C CA . SER A 1 98 ? 16.976 0.832 -4.802 1.00 96.06 98 SER A CA 1
ATOM 797 C C . SER A 1 98 ? 15.631 1.235 -5.418 1.00 96.06 98 SER A C 1
ATOM 799 O O . SER A 1 98 ? 15.503 1.320 -6.637 1.00 96.06 98 SER A O 1
ATOM 801 N N . ILE A 1 99 ? 14.635 1.531 -4.581 1.00 97.12 99 ILE A N 1
ATOM 802 C CA . ILE A 1 99 ? 13.330 2.029 -5.021 1.00 97.12 99 ILE A CA 1
ATOM 803 C C . ILE A 1 99 ? 13.441 3.471 -5.538 1.00 97.12 99 ILE A C 1
ATOM 805 O O . ILE A 1 99 ? 12.875 3.782 -6.584 1.00 97.12 99 ILE A O 1
ATOM 809 N N . CYS A 1 100 ? 14.229 4.331 -4.886 1.00 96.31 100 CYS A N 1
ATOM 810 C CA . CYS A 1 100 ? 14.535 5.672 -5.397 1.00 96.31 100 CYS A CA 1
ATOM 811 C C . CYS A 1 100 ? 15.245 5.619 -6.759 1.00 96.31 100 CYS A C 1
ATOM 813 O O . CYS A 1 100 ? 14.895 6.368 -7.669 1.00 96.31 100 CYS A O 1
ATOM 815 N N . HIS A 1 101 ? 16.189 4.693 -6.941 1.00 95.88 101 HIS A N 1
ATOM 816 C CA . HIS A 1 101 ? 16.876 4.499 -8.216 1.00 95.88 101 HIS A CA 1
ATOM 817 C C . HIS A 1 101 ? 15.931 4.064 -9.344 1.00 95.88 101 HIS A C 1
ATOM 819 O O . HIS A 1 101 ? 16.090 4.544 -10.465 1.00 95.88 101 HIS A O 1
ATOM 825 N N . LEU A 1 102 ? 14.911 3.238 -9.066 1.00 96.44 102 LEU A N 1
ATOM 826 C CA . LEU A 1 102 ? 13.833 2.997 -10.039 1.00 96.44 102 LEU A CA 1
ATOM 827 C C . LEU A 1 102 ? 13.154 4.307 -10.437 1.00 96.44 102 LEU A C 1
ATOM 829 O O . LEU A 1 102 ? 12.934 4.540 -11.618 1.00 96.44 102 LEU A O 1
ATOM 833 N N . GLY A 1 103 ? 12.865 5.169 -9.467 1.00 95.88 103 GLY A N 1
ATOM 834 C CA . GLY A 1 103 ? 12.293 6.489 -9.704 1.00 95.88 103 GLY A CA 1
ATOM 835 C C . GLY A 1 103 ? 13.119 7.363 -10.655 1.00 95.88 103 GLY A C 1
ATOM 836 O O . GLY A 1 103 ? 12.575 7.954 -11.583 1.00 95.88 103 GLY A O 1
ATOM 837 N N . TYR A 1 104 ? 14.448 7.376 -10.512 1.00 95.25 104 TYR A N 1
ATOM 838 C CA . TYR A 1 104 ? 15.321 8.119 -11.432 1.00 95.25 104 TYR A CA 1
ATOM 839 C C . TYR A 1 104 ? 15.372 7.523 -12.843 1.00 95.25 104 TYR A C 1
ATOM 841 O O . TYR A 1 104 ? 15.438 8.266 -13.822 1.00 95.25 104 TYR A O 1
ATOM 849 N N . LEU A 1 105 ? 15.323 6.194 -12.966 1.00 96.19 105 LEU A N 1
ATOM 850 C CA . LEU A 1 105 ? 15.233 5.527 -14.269 1.00 96.19 105 LEU A CA 1
ATOM 851 C C . LEU A 1 105 ? 13.857 5.748 -14.921 1.00 96.19 105 LEU A C 1
ATOM 853 O O . LEU A 1 105 ? 13.754 5.790 -16.149 1.00 96.19 105 LEU A O 1
ATOM 857 N N . PHE A 1 106 ? 12.810 5.899 -14.105 1.00 97.12 106 PHE A N 1
ATOM 858 C CA . PHE A 1 106 ? 11.401 5.923 -14.501 1.00 97.12 106 PHE A CA 1
ATOM 859 C C . PHE A 1 106 ? 10.671 7.115 -13.853 1.00 97.12 106 PHE A C 1
ATOM 861 O O . PHE A 1 106 ? 9.827 6.928 -12.975 1.00 97.12 106 PHE A O 1
ATOM 868 N N . PRO A 1 107 ? 10.953 8.359 -14.285 1.00 96.56 107 PRO A N 1
ATOM 869 C CA . PRO A 1 107 ? 10.500 9.570 -13.591 1.00 96.56 107 PRO A CA 1
ATOM 870 C C . PRO A 1 107 ? 8.976 9.764 -13.574 1.00 96.56 107 PRO A C 1
ATOM 872 O O . PRO A 1 107 ? 8.469 10.516 -12.746 1.00 96.56 107 PRO A O 1
ATOM 875 N N . HIS A 1 108 ? 8.232 9.082 -14.454 1.00 98.00 108 HIS A N 1
ATOM 876 C CA . HIS A 1 108 ? 6.763 9.094 -14.498 1.00 98.00 108 HIS A CA 1
ATOM 877 C C . HIS A 1 108 ? 6.134 7.827 -13.895 1.00 98.00 108 HIS A C 1
ATOM 879 O O . HIS A 1 108 ? 5.013 7.462 -14.247 1.00 98.00 108 HIS A O 1
ATOM 885 N N . LEU A 1 109 ? 6.848 7.135 -13.001 1.00 98.56 109 LEU A N 1
ATOM 886 C CA . LEU A 1 109 ? 6.335 5.949 -12.322 1.00 98.56 109 LEU A CA 1
ATOM 887 C C . LEU A 1 109 ? 5.094 6.292 -11.480 1.00 98.56 109 LEU A C 1
ATOM 889 O O . LEU A 1 109 ? 5.155 7.063 -10.525 1.00 98.56 109 LEU A O 1
ATOM 893 N N . GLU A 1 110 ? 3.971 5.670 -11.825 1.00 98.69 110 GLU A N 1
ATOM 894 C CA . GLU A 1 110 ? 2.655 5.878 -11.212 1.00 98.69 110 GLU A CA 1
ATOM 895 C C . GLU A 1 110 ? 2.298 4.748 -10.228 1.00 98.69 110 GLU A C 1
ATOM 897 O O . GLU A 1 110 ? 1.694 4.979 -9.173 1.00 98.69 110 GLU A O 1
ATOM 902 N N . ILE A 1 111 ? 2.687 3.511 -10.565 1.00 98.81 111 ILE A N 1
ATOM 903 C CA . ILE A 1 111 ? 2.349 2.291 -9.824 1.00 98.81 111 ILE A CA 1
ATOM 904 C C . ILE A 1 111 ? 3.602 1.454 -9.573 1.00 98.81 111 ILE A C 1
ATOM 906 O 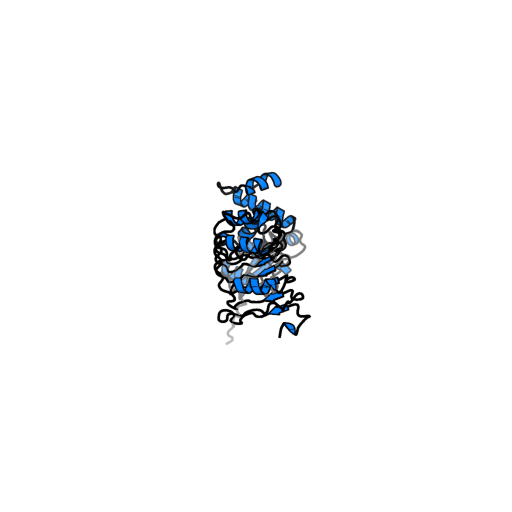O . ILE A 1 111 ? 4.265 1.014 -10.513 1.00 98.81 111 ILE A O 1
ATOM 910 N N . LEU A 1 112 ? 3.861 1.150 -8.301 1.00 98.75 112 LEU A N 1
ATOM 911 C CA . LEU A 1 112 ? 4.943 0.270 -7.879 1.00 98.75 112 LEU A CA 1
ATOM 912 C C . LEU A 1 112 ? 4.425 -0.865 -6.994 1.00 98.75 112 LEU A C 1
ATOM 914 O O . LEU A 1 112 ? 3.908 -0.647 -5.896 1.00 98.75 112 LEU A O 1
ATOM 918 N N . ILE A 1 113 ? 4.635 -2.097 -7.450 1.00 98.62 113 ILE A N 1
ATOM 919 C CA . ILE A 1 113 ? 4.354 -3.317 -6.695 1.00 98.62 113 ILE A CA 1
ATOM 920 C C . ILE A 1 113 ? 5.690 -3.960 -6.309 1.00 98.62 113 ILE A C 1
ATOM 922 O O . ILE A 1 113 ? 6.329 -4.622 -7.122 1.00 98.62 113 ILE A O 1
ATOM 926 N N . ALA A 1 114 ? 6.122 -3.741 -5.067 1.00 98.31 114 ALA A N 1
ATOM 927 C CA . ALA A 1 114 ? 7.419 -4.164 -4.524 1.00 98.31 114 ALA A CA 1
ATOM 928 C C . ALA A 1 114 ? 7.274 -5.100 -3.307 1.00 98.31 114 ALA A C 1
ATOM 930 O O . ALA A 1 114 ? 8.161 -5.196 -2.461 1.00 98.31 114 ALA A O 1
ATOM 931 N N . SER A 1 115 ? 6.140 -5.796 -3.210 1.00 98.31 115 SER A N 1
ATOM 932 C CA . SER A 1 115 ? 5.836 -6.741 -2.125 1.00 98.31 115 SER A CA 1
ATOM 933 C C . SER A 1 115 ? 6.775 -7.953 -2.139 1.00 98.31 115 SER A C 1
ATOM 935 O O . SER A 1 115 ? 7.336 -8.258 -3.186 1.00 98.31 115 SER A O 1
ATOM 937 N N . ASP A 1 116 ? 6.936 -8.655 -1.018 1.00 98.31 116 ASP A N 1
ATOM 938 C CA . ASP A 1 116 ? 7.882 -9.781 -0.884 1.00 98.31 116 ASP A CA 1
ATOM 939 C C . ASP A 1 116 ? 9.339 -9.387 -1.151 1.00 98.31 116 ASP A C 1
ATOM 941 O O . ASP A 1 116 ? 10.100 -10.129 -1.761 1.00 98.31 116 ASP A O 1
ATOM 945 N N . ASN A 1 117 ? 9.730 -8.197 -0.713 1.00 98.44 117 ASN A N 1
ATOM 946 C CA . ASN A 1 117 ? 11.131 -7.814 -0.622 1.00 98.44 117 ASN A CA 1
ATOM 947 C C . ASN A 1 117 ? 11.485 -7.604 0.853 1.00 98.44 117 ASN A C 1
ATOM 949 O O . ASN A 1 117 ? 10.654 -7.083 1.602 1.00 98.44 117 ASN A O 1
ATOM 953 N N . PRO A 1 118 ? 12.701 -7.945 1.300 1.00 97.81 118 PRO A N 1
ATOM 954 C CA . PRO A 1 118 ? 13.140 -7.731 2.675 1.00 97.81 118 PRO A CA 1
ATOM 955 C C . PRO A 1 118 ? 13.451 -6.253 2.994 1.00 97.81 118 PRO A C 1
ATOM 957 O O . PRO A 1 118 ? 14.399 -5.977 3.727 1.00 97.81 118 PRO A O 1
ATOM 960 N N . LEU A 1 119 ? 12.655 -5.308 2.473 1.00 97.88 119 LEU A N 1
ATOM 961 C CA . LEU A 1 119 ? 12.812 -3.871 2.700 1.00 97.88 119 LEU A CA 1
ATOM 962 C C . LEU A 1 119 ? 12.707 -3.569 4.195 1.00 97.88 119 LEU A C 1
ATOM 964 O O . LEU A 1 119 ? 11.705 -3.915 4.825 1.00 97.88 119 LEU A O 1
ATOM 968 N N . LYS A 1 120 ? 13.743 -2.941 4.752 1.00 96.38 120 LYS A N 1
ATOM 969 C CA . LYS A 1 120 ? 13.835 -2.640 6.192 1.00 96.38 120 LYS A CA 1
ATOM 970 C C . LYS A 1 120 ? 13.456 -1.210 6.546 1.00 96.38 120 LYS A C 1
ATOM 972 O O . LYS A 1 120 ? 13.186 -0.945 7.708 1.00 96.38 120 LYS A O 1
ATOM 977 N N . SER A 1 121 ? 13.443 -0.313 5.564 1.00 95.62 121 SER A N 1
ATOM 978 C CA . SER A 1 121 ? 13.069 1.085 5.751 1.00 95.62 121 SER A CA 1
ATOM 979 C C . SER A 1 121 ? 12.394 1.653 4.503 1.00 95.62 121 SER A C 1
ATOM 981 O O . SER A 1 121 ? 12.532 1.096 3.411 1.00 95.62 121 SER A O 1
ATOM 983 N N . PHE A 1 122 ? 11.671 2.760 4.677 1.00 95.38 122 PHE A N 1
ATOM 984 C CA . PHE A 1 122 ? 11.136 3.606 3.604 1.00 95.38 122 PHE A CA 1
ATOM 985 C C . PHE A 1 122 ? 11.854 4.965 3.492 1.00 95.38 122 PHE A C 1
ATOM 987 O O . PHE A 1 122 ? 11.355 5.880 2.835 1.00 95.38 122 PHE A O 1
ATOM 994 N N . HIS A 1 123 ? 13.019 5.110 4.131 1.00 90.62 123 HIS A N 1
ATOM 995 C CA . HIS A 1 123 ? 13.882 6.290 4.030 1.00 90.62 123 HIS A CA 1
ATOM 996 C C . HIS A 1 123 ? 15.111 6.006 3.162 1.00 90.62 123 HIS A C 1
ATOM 998 O O . HIS A 1 123 ? 15.631 4.892 3.157 1.00 90.62 123 HIS A O 1
ATOM 1004 N N . SER A 1 124 ? 15.609 7.038 2.479 1.00 86.19 124 SER A N 1
ATOM 1005 C CA . SER A 1 124 ? 16.961 7.072 1.910 1.00 86.19 124 SER A CA 1
ATOM 1006 C C . SER A 1 124 ? 17.671 8.313 2.449 1.00 86.19 124 SER A C 1
ATOM 1008 O O . SER A 1 124 ? 17.070 9.384 2.504 1.00 86.19 124 SER A O 1
ATOM 1010 N N . ASN A 1 125 ? 18.931 8.173 2.867 1.00 80.56 125 ASN A N 1
ATOM 1011 C CA . ASN A 1 125 ? 19.718 9.296 3.391 1.00 80.56 125 ASN A CA 1
ATOM 1012 C C . ASN A 1 125 ? 20.108 10.296 2.295 1.00 80.56 125 ASN A C 1
ATOM 1014 O O . ASN A 1 125 ? 20.276 11.479 2.579 1.00 80.56 125 ASN A O 1
ATOM 1018 N N . ASP A 1 126 ? 20.246 9.811 1.060 1.00 85.31 126 ASP A N 1
ATOM 1019 C CA . ASP A 1 126 ? 20.789 10.585 -0.058 1.00 85.31 126 ASP A CA 1
ATOM 1020 C C . ASP A 1 126 ? 19.700 11.047 -1.040 1.00 85.31 126 ASP A C 1
ATOM 1022 O O . ASP A 1 126 ? 19.964 11.896 -1.888 1.00 85.31 126 ASP A O 1
ATOM 1026 N N . ASP A 1 127 ? 18.489 10.484 -0.949 1.00 88.88 127 ASP A N 1
ATOM 1027 C CA . ASP A 1 127 ? 17.436 10.680 -1.948 1.00 88.88 127 ASP A CA 1
ATOM 1028 C C . ASP A 1 127 ? 16.184 11.326 -1.360 1.00 88.88 127 ASP A C 1
ATOM 1030 O O . ASP A 1 127 ? 15.594 10.838 -0.392 1.00 88.88 127 ASP A O 1
ATOM 1034 N N . ASP A 1 128 ? 15.711 12.377 -2.025 1.00 89.19 128 ASP A N 1
ATOM 1035 C CA . ASP A 1 128 ? 14.412 12.970 -1.738 1.00 89.19 128 ASP A CA 1
ATOM 1036 C C . ASP A 1 128 ? 13.309 12.229 -2.508 1.00 89.19 128 ASP A C 1
ATOM 1038 O O . ASP A 1 128 ? 13.246 12.258 -3.741 1.00 89.19 128 ASP A O 1
ATOM 1042 N N . VAL A 1 129 ? 12.399 11.586 -1.770 1.00 89.19 129 VAL A N 1
ATOM 1043 C CA . VAL A 1 129 ? 11.261 10.848 -2.343 1.00 89.19 129 VAL A CA 1
ATOM 1044 C C . VAL A 1 129 ? 10.314 11.725 -3.161 1.00 89.19 129 VAL A C 1
ATOM 1046 O O . VAL A 1 129 ? 9.640 11.216 -4.055 1.00 89.19 129 VAL A O 1
ATOM 1049 N N . THR A 1 130 ? 10.277 13.034 -2.899 1.00 89.94 130 THR A N 1
ATOM 1050 C CA . THR A 1 130 ? 9.491 13.986 -3.697 1.00 89.94 130 THR A CA 1
ATOM 1051 C C . THR A 1 130 ? 10.085 14.206 -5.087 1.00 89.94 130 THR A C 1
ATOM 1053 O O . THR A 1 130 ? 9.352 14.556 -6.009 1.00 89.94 130 THR A O 1
ATOM 1056 N N . ILE A 1 131 ? 11.389 13.958 -5.245 1.00 92.19 131 ILE A N 1
ATOM 1057 C CA . ILE A 1 131 ? 12.124 14.097 -6.504 1.00 92.19 131 ILE A CA 1
ATOM 1058 C C . ILE A 1 131 ? 12.169 12.765 -7.248 1.00 92.19 131 ILE A C 1
ATOM 1060 O O . ILE A 1 131 ? 11.950 12.739 -8.456 1.00 92.19 131 ILE A O 1
ATOM 1064 N N . CYS A 1 132 ? 12.451 11.656 -6.555 1.00 94.12 132 CYS A N 1
ATOM 1065 C CA . CYS A 1 132 ? 12.603 10.365 -7.226 1.00 94.12 132 CYS A CA 1
ATOM 1066 C C . CYS A 1 132 ? 11.257 9.700 -7.561 1.00 94.12 132 CYS A C 1
ATOM 1068 O O . CYS A 1 132 ? 11.163 9.005 -8.565 1.00 94.12 132 CYS A O 1
ATOM 1070 N N . LEU A 1 133 ? 10.194 9.924 -6.779 1.00 96.56 133 LEU A N 1
ATOM 1071 C CA . LEU A 1 133 ? 8.878 9.298 -6.984 1.00 96.56 133 LEU A CA 1
ATOM 1072 C C . LEU A 1 133 ? 7.740 10.340 -7.022 1.00 96.56 133 LEU A C 1
ATOM 1074 O O . LEU A 1 133 ? 6.768 10.227 -6.267 1.00 96.56 133 LEU A O 1
ATOM 1078 N N . PRO A 1 134 ? 7.815 11.356 -7.905 1.00 97.00 134 PRO A N 1
ATOM 1079 C CA . PRO A 1 134 ? 6.914 12.509 -7.872 1.00 97.00 134 PRO A CA 1
ATOM 1080 C C . PRO A 1 134 ? 5.468 12.162 -8.248 1.00 97.00 134 PRO A C 1
ATOM 1082 O O . PRO A 1 134 ? 4.538 12.803 -7.767 1.00 97.00 134 PRO A O 1
ATOM 1085 N N . TYR A 1 135 ? 5.256 11.140 -9.081 1.00 98.00 135 TYR A N 1
ATOM 1086 C CA . TYR A 1 135 ? 3.928 10.756 -9.579 1.00 98.00 135 TYR A CA 1
ATOM 1087 C C . TYR A 1 135 ? 3.401 9.448 -8.980 1.00 98.00 135 TYR A C 1
ATOM 1089 O O . TYR A 1 135 ? 2.314 8.994 -9.350 1.00 98.00 135 TYR A O 1
ATOM 1097 N N . LEU A 1 136 ? 4.131 8.849 -8.031 1.00 98.44 136 LEU A N 1
ATOM 1098 C CA . LEU A 1 136 ? 3.769 7.550 -7.479 1.00 98.44 136 LEU A CA 1
ATOM 1099 C C . LEU A 1 136 ? 2.475 7.662 -6.671 1.00 98.44 136 LEU A C 1
ATOM 1101 O O . LEU A 1 136 ? 2.448 8.235 -5.580 1.00 98.44 136 LEU A O 1
ATOM 1105 N N . HIS A 1 137 ? 1.404 7.067 -7.194 1.00 98.00 137 HIS A N 1
ATOM 1106 C CA . HIS A 1 137 ? 0.088 7.114 -6.569 1.00 98.00 137 HIS A CA 1
ATOM 1107 C C . HIS A 1 137 ? -0.409 5.773 -6.039 1.00 98.00 137 HIS A C 1
ATOM 1109 O O . HIS A 1 137 ? -1.328 5.757 -5.212 1.00 98.00 137 HIS A O 1
ATOM 1115 N N . THR A 1 138 ? 0.199 4.665 -6.469 1.00 98.69 138 THR A N 1
ATOM 1116 C CA . THR A 1 138 ? -0.096 3.315 -5.972 1.00 98.69 138 THR A CA 1
ATOM 1117 C C . THR A 1 138 ? 1.181 2.616 -5.537 1.00 98.69 138 THR A C 1
ATOM 1119 O O . THR A 1 138 ? 2.073 2.394 -6.353 1.00 98.69 138 THR A O 1
ATOM 1122 N N . LEU A 1 139 ? 1.237 2.210 -4.270 1.00 98.62 139 LEU A N 1
ATOM 1123 C CA . LEU A 1 139 ? 2.351 1.457 -3.703 1.00 98.62 139 LEU A CA 1
ATOM 1124 C C . LEU A 1 139 ? 1.847 0.172 -3.040 1.00 98.62 139 LEU A C 1
ATOM 1126 O O . LEU A 1 139 ? 0.945 0.212 -2.202 1.00 98.62 139 LEU A O 1
ATOM 1130 N N . SER A 1 140 ? 2.458 -0.965 -3.377 1.00 98.56 140 SER A N 1
ATOM 1131 C CA . SER A 1 140 ? 2.231 -2.241 -2.690 1.00 98.56 140 SER A CA 1
ATOM 1132 C C . SER A 1 140 ? 3.527 -2.790 -2.113 1.00 98.56 140 SER A C 1
ATOM 1134 O O . SER A 1 140 ? 4.417 -3.217 -2.848 1.00 98.56 140 SER A O 1
ATOM 1136 N N . VAL A 1 141 ? 3.594 -2.845 -0.789 1.00 97.81 141 VAL A N 1
ATOM 1137 C CA . VAL A 1 141 ? 4.749 -3.261 0.019 1.00 97.81 141 VAL A CA 1
ATOM 1138 C C . VAL A 1 141 ? 4.296 -4.270 1.078 1.00 97.81 141 VAL A C 1
ATOM 1140 O O . VAL A 1 141 ? 4.547 -4.122 2.270 1.00 97.81 141 VAL A O 1
ATOM 1143 N N . ASP A 1 142 ? 3.582 -5.311 0.647 1.00 95.44 142 ASP A N 1
ATOM 1144 C CA . ASP A 1 142 ? 3.233 -6.434 1.517 1.00 95.44 142 ASP A CA 1
ATOM 1145 C C . ASP A 1 142 ? 4.466 -7.273 1.848 1.00 95.44 142 ASP A C 1
ATOM 1147 O O . ASP A 1 142 ? 5.354 -7.444 1.012 1.00 95.44 142 ASP A O 1
ATOM 1151 N N . ARG A 1 143 ? 4.474 -7.874 3.043 1.00 96.62 143 ARG A N 1
ATOM 1152 C CA . ARG A 1 143 ? 5.493 -8.844 3.479 1.00 96.62 143 ARG A CA 1
ATOM 1153 C C . ARG A 1 143 ? 6.926 -8.287 3.433 1.00 96.62 143 ARG A C 1
ATOM 1155 O O . ARG A 1 143 ? 7.875 -9.023 3.183 1.00 96.62 143 ARG A O 1
ATOM 1162 N N . VAL A 1 144 ? 7.073 -6.993 3.723 1.00 97.94 144 VAL A N 1
ATOM 1163 C CA . VAL A 1 144 ? 8.364 -6.322 3.952 1.00 97.94 144 VAL A CA 1
ATOM 1164 C C . VAL A 1 144 ? 8.771 -6.364 5.433 1.00 97.94 144 VAL A C 1
ATOM 1166 O O . VAL A 1 144 ? 7.977 -6.754 6.291 1.00 97.94 144 VAL A O 1
ATOM 1169 N N . GLN A 1 145 ? 9.999 -5.953 5.758 1.00 97.75 145 GLN A N 1
ATOM 1170 C CA . GLN A 1 145 ? 10.586 -6.022 7.107 1.00 97.75 145 GLN A CA 1
ATOM 1171 C C . GLN A 1 145 ? 10.524 -4.691 7.869 1.00 97.75 145 GLN A C 1
ATOM 1173 O O . GLN A 1 145 ? 11.401 -4.385 8.669 1.00 97.75 145 GLN A O 1
ATOM 1178 N N . ILE A 1 146 ? 9.466 -3.913 7.645 1.00 97.38 146 ILE A N 1
ATOM 1179 C CA . ILE A 1 146 ? 9.242 -2.635 8.327 1.00 97.38 146 ILE A CA 1
ATOM 1180 C C . ILE A 1 146 ? 8.783 -2.875 9.763 1.00 97.38 146 ILE A C 1
ATOM 1182 O O . ILE A 1 146 ? 7.786 -3.569 10.003 1.00 97.38 146 ILE A O 1
ATOM 1186 N N . SER A 1 147 ? 9.501 -2.282 10.714 1.00 95.75 147 SER A N 1
ATOM 1187 C CA . SER A 1 147 ? 9.269 -2.443 12.152 1.00 95.75 147 SER A CA 1
ATOM 1188 C C . SER A 1 147 ? 8.907 -1.154 12.883 1.00 95.75 147 SER A C 1
ATOM 1190 O O . SER A 1 147 ? 8.495 -1.242 14.036 1.00 95.75 147 SER A O 1
ATOM 1192 N N . GLU A 1 148 ? 9.006 0.016 12.244 1.00 94.69 148 GLU A N 1
ATOM 1193 C CA . GLU A 1 148 ? 8.816 1.310 12.908 1.00 94.69 148 GLU A CA 1
ATOM 1194 C C . GLU A 1 148 ? 7.777 2.203 12.217 1.00 94.69 148 GLU A C 1
ATOM 1196 O O . GLU A 1 148 ? 7.634 2.223 10.995 1.00 94.69 148 GLU A O 1
ATOM 1201 N N . TRP A 1 149 ? 7.060 3.006 13.011 1.00 94.50 149 TRP A N 1
ATOM 1202 C CA . TRP A 1 149 ? 6.110 3.997 12.488 1.00 94.50 149 TRP A CA 1
ATOM 1203 C C . TRP A 1 149 ? 6.796 5.140 11.730 1.00 94.50 149 TRP A C 1
ATOM 1205 O O . TRP A 1 149 ? 6.175 5.733 10.848 1.00 94.50 149 TRP A O 1
ATOM 1215 N N . ASN A 1 150 ? 8.074 5.416 12.009 1.00 93.56 150 ASN A N 1
ATOM 1216 C CA . ASN A 1 150 ? 8.860 6.407 11.271 1.00 93.56 150 ASN A CA 1
ATOM 1217 C C . ASN A 1 150 ? 8.942 6.084 9.777 1.00 93.56 150 ASN A C 1
ATOM 1219 O O . ASN A 1 150 ? 8.929 7.002 8.958 1.00 93.56 150 ASN A O 1
ATOM 1223 N N . ASP A 1 151 ? 8.970 4.807 9.397 1.00 95.31 151 ASP A N 1
ATOM 1224 C CA . ASP A 1 151 ? 8.919 4.405 7.992 1.00 95.31 151 ASP A CA 1
ATOM 1225 C C . ASP A 1 151 ? 7.559 4.727 7.362 1.00 95.31 151 ASP A C 1
ATOM 1227 O O . ASP A 1 151 ? 7.486 5.254 6.255 1.00 95.31 151 ASP A O 1
ATOM 1231 N N . ILE A 1 152 ? 6.457 4.490 8.080 1.00 95.50 152 ILE A N 1
ATOM 1232 C CA . ILE A 1 152 ? 5.115 4.858 7.601 1.00 95.50 152 ILE A CA 1
ATOM 1233 C C . ILE A 1 152 ? 5.007 6.375 7.417 1.00 95.50 152 ILE A C 1
ATOM 1235 O O . ILE A 1 152 ? 4.463 6.842 6.417 1.00 95.50 152 ILE A O 1
ATOM 1239 N N . ILE A 1 153 ? 5.573 7.151 8.343 1.00 93.69 153 ILE A N 1
ATOM 1240 C CA . ILE A 1 153 ? 5.648 8.611 8.235 1.00 93.69 153 ILE A CA 1
ATOM 1241 C C . ILE A 1 153 ? 6.468 9.024 7.004 1.00 93.69 153 ILE A C 1
ATOM 1243 O O . ILE A 1 153 ? 6.082 9.976 6.327 1.00 93.69 153 ILE A O 1
ATOM 1247 N N . ALA A 1 154 ? 7.537 8.305 6.647 1.00 94.06 154 ALA A N 1
ATOM 1248 C CA . ALA A 1 154 ? 8.315 8.564 5.430 1.00 94.06 154 ALA A CA 1
ATOM 1249 C C . ALA A 1 154 ? 7.434 8.585 4.175 1.00 94.06 154 ALA A C 1
ATOM 1251 O O . ALA A 1 154 ? 7.524 9.504 3.361 1.00 94.06 154 ALA A O 1
ATOM 1252 N N . LEU A 1 155 ? 6.516 7.619 4.063 1.00 95.50 155 LEU A N 1
ATOM 1253 C CA . LEU A 1 155 ? 5.602 7.511 2.925 1.00 95.50 155 LEU A CA 1
ATOM 1254 C C . LEU A 1 155 ? 4.636 8.696 2.820 1.00 95.50 155 LEU A C 1
ATOM 1256 O O . LEU A 1 155 ? 4.128 8.966 1.734 1.00 95.50 155 LEU A O 1
ATOM 1260 N N . THR A 1 156 ? 4.396 9.440 3.905 1.00 94.06 156 THR A N 1
ATOM 1261 C CA . THR A 1 156 ? 3.559 10.654 3.864 1.00 94.06 156 THR A CA 1
ATOM 1262 C C . THR A 1 156 ? 4.194 11.794 3.067 1.00 94.06 156 THR A C 1
ATOM 1264 O O . THR A 1 156 ? 3.482 12.721 2.677 1.00 94.06 156 THR A O 1
ATOM 1267 N N . LYS A 1 157 ? 5.508 11.723 2.806 1.00 94.00 157 LYS A N 1
ATOM 1268 C CA . LYS A 1 157 ? 6.238 12.683 1.970 1.00 94.00 157 LYS A CA 1
ATOM 1269 C C . LYS A 1 157 ? 5.976 12.478 0.476 1.00 94.00 157 LYS A C 1
ATOM 1271 O O . LYS A 1 157 ? 6.204 13.402 -0.294 1.00 94.00 157 LYS A O 1
ATOM 1276 N N . LEU A 1 158 ? 5.488 11.307 0.055 1.00 95.56 158 LEU A N 1
ATOM 1277 C CA . LEU A 1 158 ? 5.147 11.055 -1.347 1.00 95.56 158 LEU A CA 1
ATOM 1278 C C . LEU A 1 158 ? 3.947 11.933 -1.752 1.00 95.56 158 LEU A C 1
ATOM 1280 O O . LEU A 1 158 ? 2.856 11.767 -1.195 1.00 95.56 158 LEU A O 1
ATOM 1284 N N . PRO A 1 159 ? 4.108 12.853 -2.720 1.00 94.62 159 PRO A N 1
ATOM 1285 C CA . PRO A 1 159 ? 3.131 13.916 -2.965 1.00 94.62 159 PRO A CA 1
ATOM 1286 C C . PRO A 1 159 ? 1.808 13.394 -3.537 1.00 94.62 159 PRO A C 1
ATOM 1288 O O . PRO A 1 159 ? 0.746 13.949 -3.252 1.00 94.62 159 PRO A O 1
ATOM 1291 N N . CYS A 1 160 ? 1.856 12.309 -4.312 1.00 96.62 160 CYS A N 1
ATOM 1292 C CA . CYS A 1 160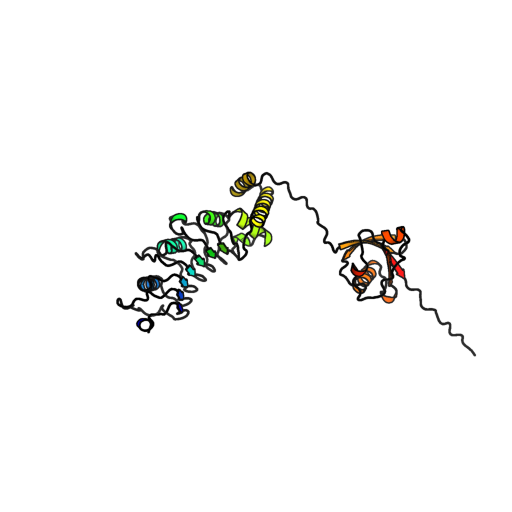 ? 0.700 11.751 -5.007 1.00 96.62 160 CYS A CA 1
ATOM 1293 C C . CYS A 1 160 ? 0.241 10.394 -4.462 1.00 96.62 160 CYS A C 1
ATOM 1295 O O . CYS A 1 160 ? -0.598 9.763 -5.099 1.00 96.62 160 CYS A O 1
ATOM 1297 N N . LEU A 1 161 ? 0.734 9.923 -3.309 1.00 97.88 161 LEU A N 1
ATOM 1298 C CA . LEU A 1 161 ? 0.382 8.588 -2.816 1.00 97.88 161 LEU A CA 1
ATOM 1299 C C . LEU A 1 161 ? -1.073 8.527 -2.319 1.00 97.88 161 LEU A C 1
ATOM 1301 O O . LEU A 1 161 ? -1.416 9.063 -1.265 1.00 97.88 161 LEU A O 1
ATOM 1305 N N . HIS A 1 162 ? -1.923 7.811 -3.061 1.00 97.56 162 HIS A N 1
ATOM 1306 C CA . HIS A 1 162 ? -3.356 7.676 -2.769 1.00 97.56 162 HIS A CA 1
ATOM 1307 C C . HIS A 1 162 ? -3.784 6.241 -2.453 1.00 97.56 162 HIS A C 1
ATOM 1309 O O . HIS A 1 162 ? -4.786 6.048 -1.762 1.00 97.56 162 HIS A O 1
ATOM 1315 N N . THR A 1 163 ? -3.053 5.246 -2.957 1.00 98.44 163 THR A N 1
ATOM 1316 C CA . THR A 1 163 ? -3.333 3.825 -2.744 1.00 98.44 163 THR A CA 1
ATOM 1317 C C . THR A 1 163 ? -2.132 3.152 -2.105 1.00 98.44 163 THR A C 1
ATOM 1319 O O . THR A 1 163 ? -1.059 3.108 -2.702 1.00 98.44 163 THR A O 1
ATOM 1322 N N . LEU A 1 164 ? -2.326 2.592 -0.913 1.00 98.12 164 LEU A N 1
ATOM 1323 C CA . LEU A 1 164 ? -1.307 1.812 -0.218 1.00 98.12 164 LEU A CA 1
ATOM 1324 C C . LEU A 1 164 ? -1.823 0.403 0.047 1.00 98.12 164 LEU A C 1
ATOM 1326 O O . LEU A 1 164 ? -2.930 0.214 0.553 1.00 98.12 164 LEU A O 1
ATOM 1330 N N . ARG A 1 165 ? -0.995 -0.590 -0.254 1.00 97.38 165 ARG A N 1
ATOM 1331 C CA . ARG A 1 165 ? -1.188 -1.967 0.181 1.00 97.38 165 ARG A CA 1
ATOM 1332 C C . ARG A 1 165 ? 0.005 -2.378 1.037 1.00 97.38 165 ARG A C 1
ATOM 1334 O O . ARG A 1 165 ? 1.146 -2.328 0.584 1.00 97.38 165 ARG A O 1
ATOM 1341 N N . ILE A 1 166 ? -0.279 -2.680 2.296 1.00 95.44 166 ILE A N 1
ATOM 1342 C CA . ILE A 1 166 ? 0.697 -3.045 3.312 1.00 95.44 166 ILE A CA 1
ATOM 1343 C C . ILE A 1 166 ? 0.070 -4.041 4.294 1.00 95.44 166 ILE A C 1
ATOM 1345 O O . ILE A 1 166 ? -0.788 -3.724 5.125 1.00 95.44 166 ILE A O 1
ATOM 1349 N N . TYR A 1 167 ? 0.527 -5.281 4.189 1.00 89.06 167 TYR A N 1
ATOM 1350 C CA . TYR A 1 167 ? 0.158 -6.396 5.046 1.00 89.06 167 TYR A CA 1
ATOM 1351 C C . TYR A 1 167 ? 1.388 -7.148 5.532 1.00 89.06 167 TYR A C 1
ATOM 1353 O O . TYR A 1 167 ? 2.429 -7.168 4.880 1.00 89.06 167 TYR A O 1
ATOM 1361 N N . SER A 1 168 ? 1.231 -7.850 6.655 1.00 89.56 168 SER A N 1
ATOM 1362 C CA . SER A 1 168 ? 2.228 -8.803 7.155 1.00 89.56 168 SER A CA 1
ATOM 1363 C C . SER A 1 168 ? 3.627 -8.203 7.362 1.00 89.56 168 SER A C 1
ATOM 1365 O O . SER A 1 168 ? 4.623 -8.897 7.179 1.00 89.56 168 SER A O 1
ATOM 1367 N N . VAL A 1 169 ? 3.696 -6.935 7.775 1.00 95.69 169 VAL A N 1
ATOM 1368 C CA . VAL A 1 169 ? 4.938 -6.280 8.212 1.00 95.69 169 VAL A CA 1
ATOM 1369 C C . VAL A 1 169 ? 5.123 -6.449 9.728 1.00 95.69 169 VAL A C 1
ATOM 1371 O O . VAL A 1 169 ? 4.115 -6.448 10.446 1.00 95.69 169 VAL A O 1
ATOM 1374 N N . PRO A 1 170 ? 6.360 -6.611 10.241 1.00 96.94 170 PRO A N 1
ATOM 1375 C CA . PRO A 1 170 ? 6.637 -6.745 11.674 1.00 96.94 170 PRO A CA 1
ATOM 1376 C C . PRO A 1 170 ? 5.950 -5.690 12.547 1.00 96.94 170 PRO A C 1
ATOM 1378 O O . PRO A 1 170 ? 5.327 -6.064 13.540 1.00 96.94 170 PRO A O 1
ATOM 1381 N N . LEU A 1 171 ? 5.965 -4.422 12.118 1.00 96.06 171 LEU A N 1
ATOM 1382 C CA . LEU A 1 171 ? 5.316 -3.291 12.791 1.00 96.06 171 LEU A CA 1
ATOM 1383 C C . LEU A 1 171 ? 3.856 -3.576 13.172 1.00 96.06 171 LEU A C 1
ATOM 1385 O O . LEU A 1 171 ? 3.403 -3.209 14.248 1.00 96.06 171 LEU A O 1
ATOM 1389 N N . LEU A 1 172 ? 3.100 -4.232 12.288 1.00 93.19 172 LEU A N 1
ATOM 1390 C CA . LEU A 1 172 ? 1.658 -4.412 12.458 1.00 93.19 172 LEU A CA 1
ATOM 1391 C C . LEU A 1 172 ? 1.294 -5.664 13.271 1.00 93.19 172 LEU A C 1
ATOM 1393 O O . LEU A 1 172 ? 0.118 -5.860 13.582 1.00 93.19 172 LEU A O 1
ATOM 1397 N N . LYS A 1 173 ? 2.261 -6.529 13.607 1.00 92.19 173 LYS A N 1
ATOM 1398 C CA . LYS A 1 173 ? 1.993 -7.813 14.282 1.00 92.19 173 LYS A CA 1
ATOM 1399 C C . LYS A 1 173 ? 1.480 -7.644 15.712 1.00 92.19 173 LYS A C 1
ATOM 1401 O O . LYS A 1 173 ? 0.704 -8.485 16.154 1.00 92.19 173 LYS A O 1
ATOM 1406 N N . SER A 1 174 ? 1.880 -6.576 16.399 1.00 89.12 174 SER A N 1
ATOM 1407 C CA . SER A 1 174 ? 1.468 -6.266 17.776 1.00 89.12 174 SER A CA 1
ATOM 1408 C C . SER A 1 174 ? 0.033 -5.743 17.896 1.00 89.12 174 SER A C 1
ATOM 1410 O O . SER A 1 174 ? -0.497 -5.699 18.999 1.00 89.12 174 SER A O 1
ATOM 1412 N N . TYR A 1 175 ? -0.604 -5.375 16.782 1.00 88.69 175 TYR A N 1
ATOM 1413 C CA . TYR A 1 175 ? -1.918 -4.732 16.771 1.00 88.69 175 TYR A CA 1
ATOM 1414 C C . TYR A 1 175 ? -3.024 -5.685 16.313 1.00 88.69 175 TYR A C 1
ATOM 1416 O O . TYR A 1 175 ? -2.807 -6.540 15.444 1.00 88.69 175 TYR A O 1
ATOM 1424 N N . GLN A 1 176 ? -4.237 -5.491 16.825 1.00 87.06 176 GLN A N 1
ATOM 1425 C CA . GLN A 1 176 ? -5.459 -6.125 16.322 1.00 87.06 176 GLN A CA 1
ATOM 1426 C C . GLN A 1 176 ? -5.763 -5.661 14.890 1.00 87.06 176 GLN A C 1
ATOM 1428 O O . GLN A 1 176 ? -5.330 -4.593 14.454 1.00 87.06 176 GLN A O 1
ATOM 1433 N N . LYS A 1 177 ? -6.545 -6.443 14.132 1.00 79.25 177 LYS A N 1
ATOM 1434 C CA . LYS A 1 177 ? -6.897 -6.107 12.737 1.00 79.25 177 LYS A CA 1
ATOM 1435 C C . LYS A 1 177 ? -7.502 -4.702 12.621 1.00 79.25 177 LYS A C 1
ATOM 1437 O O . LYS A 1 177 ? -7.127 -3.945 11.726 1.00 79.25 177 LYS A O 1
ATOM 1442 N N . ASP A 1 178 ? -8.387 -4.366 13.549 1.00 81.75 178 ASP A N 1
ATOM 1443 C CA . ASP A 1 178 ? -9.125 -3.106 13.555 1.00 81.75 178 ASP A CA 1
ATOM 1444 C C . ASP A 1 178 ? -8.221 -1.924 13.928 1.00 81.75 178 ASP A C 1
ATOM 1446 O O . ASP A 1 178 ? -8.399 -0.824 13.406 1.00 81.75 178 ASP A O 1
ATOM 1450 N N . GLU A 1 179 ? -7.224 -2.163 14.788 1.00 90.19 179 GLU A N 1
ATOM 1451 C CA . GLU A 1 179 ? -6.225 -1.173 15.202 1.00 90.19 179 GLU A CA 1
ATOM 1452 C C . GLU A 1 179 ? -5.284 -0.800 14.072 1.00 90.19 179 GLU A C 1
ATOM 1454 O O . GLU A 1 179 ? -5.095 0.381 13.784 1.00 90.19 179 GLU A O 1
ATOM 1459 N N . ARG A 1 180 ? -4.766 -1.806 13.358 1.00 92.38 180 ARG A N 1
ATOM 1460 C CA . ARG A 1 180 ? -3.876 -1.601 12.205 1.00 92.38 180 ARG A CA 1
ATOM 1461 C C . ARG A 1 180 ? -4.469 -0.603 11.217 1.00 92.38 180 ARG A C 1
ATOM 1463 O O . ARG A 1 180 ? -3.758 0.265 10.720 1.00 92.38 180 ARG A O 1
ATOM 1470 N N . PHE A 1 181 ? -5.766 -0.725 10.936 1.00 90.88 181 PHE A N 1
ATOM 1471 C CA . PHE A 1 181 ? -6.438 0.106 9.946 1.00 90.88 181 PHE A CA 1
ATOM 1472 C C . PHE A 1 181 ? -6.501 1.575 10.376 1.00 90.88 181 PHE A C 1
ATOM 1474 O O . PHE A 1 181 ? -6.033 2.440 9.635 1.00 90.88 181 PHE A O 1
ATOM 1481 N N . PHE A 1 182 ? -7.021 1.876 11.574 1.00 93.25 182 PHE A N 1
ATOM 1482 C CA . PHE A 1 182 ? -7.133 3.273 12.004 1.00 93.25 182 PHE A CA 1
ATOM 1483 C C . PHE A 1 182 ? -5.768 3.907 12.296 1.00 93.25 182 PHE A C 1
ATOM 1485 O O . PHE A 1 182 ? -5.606 5.104 12.066 1.00 93.25 182 PHE A O 1
ATOM 1492 N N . LEU A 1 183 ? -4.781 3.124 12.749 1.00 95.69 183 LEU A N 1
ATOM 1493 C CA . LEU A 1 183 ? -3.418 3.607 12.965 1.00 95.69 183 LEU A CA 1
ATOM 1494 C C . LEU A 1 183 ? -2.772 4.030 11.642 1.00 95.69 183 LEU A C 1
ATOM 1496 O O . LEU A 1 183 ? -2.328 5.170 11.513 1.00 95.69 183 LEU A O 1
ATOM 1500 N N . LEU A 1 184 ? -2.814 3.163 10.622 1.00 95.50 184 LEU A N 1
ATOM 1501 C CA . LEU A 1 184 ? -2.311 3.484 9.283 1.00 95.50 184 LEU A CA 1
ATOM 1502 C C . LEU A 1 184 ? -3.023 4.703 8.680 1.00 95.50 184 LEU A C 1
ATOM 1504 O O . LEU A 1 184 ? -2.362 5.607 8.172 1.00 95.50 184 LEU A O 1
ATOM 1508 N N . LEU A 1 185 ? -4.359 4.759 8.750 1.00 94.19 185 LEU A N 1
ATOM 1509 C CA . LEU A 1 185 ? -5.122 5.893 8.218 1.00 94.19 185 LEU A CA 1
ATOM 1510 C C . LEU A 1 185 ? -4.851 7.204 8.953 1.00 94.19 185 LEU A C 1
ATOM 1512 O O . LEU A 1 185 ? -4.862 8.258 8.310 1.00 94.19 185 LEU A O 1
ATOM 1516 N N . GLY A 1 186 ? -4.620 7.139 10.266 1.00 94.62 186 GLY A N 1
ATOM 1517 C CA . GLY A 1 186 ? -4.296 8.301 11.080 1.00 94.62 186 GLY A CA 1
ATOM 1518 C C . GLY A 1 186 ? -3.000 8.961 10.627 1.00 94.62 186 GLY A C 1
ATOM 1519 O O . GLY A 1 186 ? -3.002 10.167 10.384 1.00 94.62 186 GLY A O 1
ATOM 1520 N N . TYR A 1 187 ? -1.934 8.182 10.411 1.00 95.50 187 TYR A N 1
ATOM 1521 C CA . TYR A 1 187 ? -0.674 8.690 9.852 1.00 95.50 187 TYR A CA 1
ATOM 1522 C C . TYR A 1 187 ? -0.806 9.123 8.382 1.00 95.50 187 TYR A C 1
ATOM 1524 O O . TYR A 1 187 ? -0.342 10.196 7.996 1.00 95.50 187 TYR A O 1
ATOM 1532 N N . MET A 1 188 ? -1.481 8.327 7.551 1.00 94.81 188 MET A N 1
ATOM 1533 C CA . MET A 1 188 ? -1.529 8.523 6.100 1.00 94.81 188 MET A CA 1
ATOM 1534 C C . MET A 1 188 ? -2.712 9.401 5.655 1.00 94.81 188 MET A C 1
ATOM 1536 O O . MET A 1 188 ? -3.747 8.914 5.178 1.00 94.81 188 MET A O 1
ATOM 1540 N N . LYS A 1 189 ? -2.537 10.724 5.779 1.00 89.62 189 LYS A N 1
ATOM 1541 C CA . LYS A 1 189 ? -3.593 11.740 5.585 1.00 89.62 189 LYS A CA 1
ATOM 1542 C C . LYS A 1 189 ? -4.266 11.763 4.202 1.00 89.62 189 LYS A C 1
ATOM 1544 O O . LYS A 1 189 ? -5.452 12.065 4.125 1.00 89.62 189 LYS A O 1
ATOM 1549 N N . ASN A 1 190 ? -3.539 11.423 3.135 1.00 91.44 190 ASN A N 1
ATOM 1550 C CA . ASN A 1 190 ? -4.006 11.568 1.746 1.00 91.44 190 ASN A CA 1
ATOM 1551 C C . ASN A 1 190 ? -4.504 10.258 1.107 1.00 91.44 190 ASN A C 1
ATOM 1553 O O . ASN A 1 190 ? -4.914 10.259 -0.056 1.00 91.44 190 ASN A O 1
ATOM 1557 N N . LEU A 1 191 ? -4.485 9.133 1.837 1.00 96.06 191 LEU A N 1
ATOM 1558 C CA . LEU A 1 191 ? -4.913 7.851 1.270 1.00 96.06 191 LEU A CA 1
ATOM 1559 C C . LEU A 1 191 ? -6.412 7.834 0.966 1.00 96.06 191 LEU A C 1
ATOM 1561 O O . LEU A 1 191 ? -7.241 8.116 1.836 1.00 96.06 191 LEU A O 1
ATOM 1565 N N . LYS A 1 192 ? -6.725 7.408 -0.257 1.00 96.50 192 LYS A N 1
ATOM 1566 C CA . LYS A 1 192 ? -8.071 7.137 -0.777 1.00 96.50 192 LYS A CA 1
ATOM 1567 C C . LYS A 1 192 ? -8.386 5.645 -0.795 1.00 96.50 192 LYS A C 1
ATOM 1569 O O . LYS A 1 192 ? -9.551 5.277 -0.742 1.00 96.50 192 LYS A O 1
ATOM 1574 N N . LYS A 1 193 ? -7.357 4.796 -0.845 1.00 97.12 193 LYS A N 1
ATOM 1575 C CA . LYS A 1 193 ? -7.489 3.344 -0.790 1.00 97.12 193 LYS A CA 1
ATOM 1576 C C . LYS A 1 193 ? -6.397 2.750 0.089 1.00 97.12 193 LYS A C 1
ATOM 1578 O O . LYS A 1 193 ? -5.215 3.039 -0.093 1.00 97.12 193 LYS A O 1
ATOM 1583 N N . LEU A 1 194 ? -6.787 1.911 1.039 1.00 94.62 194 LEU A N 1
ATOM 1584 C CA . LEU A 1 194 ? -5.862 1.177 1.894 1.00 94.62 194 LEU A CA 1
ATOM 1585 C C . LEU A 1 194 ? -6.225 -0.298 1.824 1.00 94.62 194 LEU A C 1
ATOM 1587 O O . LEU A 1 194 ? -7.361 -0.676 2.099 1.00 94.62 194 LEU A O 1
ATOM 1591 N N . ASN A 1 195 ? -5.250 -1.144 1.491 1.00 91.56 195 ASN A N 1
ATOM 1592 C CA . ASN A 1 195 ? -5.402 -2.590 1.616 1.00 91.56 195 ASN A CA 1
ATOM 1593 C C . ASN A 1 195 ? -6.581 -3.156 0.795 1.00 91.56 195 ASN A C 1
ATOM 1595 O O . ASN A 1 195 ? -7.232 -4.125 1.168 1.00 91.56 195 ASN A O 1
ATOM 1599 N N . GLY A 1 196 ? -6.835 -2.549 -0.368 1.00 85.94 196 GLY A N 1
ATOM 1600 C CA . GLY A 1 196 ? -7.907 -2.946 -1.283 1.00 85.94 196 GLY A CA 1
ATOM 1601 C C . GLY A 1 196 ? -9.274 -2.327 -0.982 1.00 85.94 196 GLY A C 1
ATOM 1602 O O . GLY A 1 196 ? -10.132 -2.377 -1.860 1.00 85.94 196 GLY A O 1
ATOM 1603 N N . SER A 1 197 ? -9.452 -1.682 0.172 1.00 87.62 197 SER A N 1
ATOM 1604 C CA . SER A 1 197 ? -10.683 -0.975 0.534 1.00 87.62 197 SER A CA 1
ATOM 1605 C C . SER A 1 197 ? -10.581 0.510 0.210 1.00 87.62 197 SER A C 1
ATOM 1607 O O . SER A 1 197 ? -9.598 1.162 0.575 1.00 87.62 197 SER A O 1
ATOM 1609 N N . ASP A 1 198 ? -11.595 1.039 -0.468 1.00 92.56 198 ASP A N 1
ATOM 1610 C CA . ASP A 1 198 ? -11.740 2.478 -0.676 1.00 92.56 198 ASP A CA 1
ATOM 1611 C C . ASP A 1 198 ? -12.126 3.153 0.651 1.00 92.56 198 ASP A C 1
ATOM 1613 O O . ASP A 1 198 ? -12.765 2.540 1.503 1.00 92.56 198 ASP A O 1
ATOM 1617 N N . ILE A 1 199 ? -11.682 4.393 0.851 1.00 93.44 199 ILE A N 1
ATOM 1618 C CA . ILE A 1 199 ? -11.845 5.138 2.102 1.00 93.44 199 ILE A CA 1
ATOM 1619 C C . ILE A 1 199 ? -12.783 6.309 1.840 1.00 93.44 199 ILE A C 1
ATOM 1621 O O . ILE A 1 199 ? -12.427 7.275 1.160 1.00 93.44 199 ILE A O 1
ATOM 1625 N N . THR A 1 200 ? -13.976 6.245 2.413 1.00 94.06 200 THR A N 1
ATOM 1626 C CA . THR A 1 200 ? -14.935 7.351 2.378 1.00 94.06 200 THR A CA 1
ATOM 1627 C C . THR A 1 200 ? -14.540 8.469 3.348 1.00 94.06 200 THR A C 1
ATOM 1629 O O . THR A 1 200 ? -13.772 8.270 4.293 1.00 94.06 200 THR A O 1
ATOM 1632 N N . ALA A 1 201 ? -15.100 9.669 3.157 1.00 93.75 201 ALA A N 1
ATOM 1633 C CA . ALA A 1 201 ? -14.872 10.794 4.067 1.00 93.75 201 ALA A CA 1
ATOM 1634 C C . ALA A 1 201 ? -15.300 10.470 5.513 1.00 93.75 201 ALA A C 1
ATOM 1636 O O . ALA A 1 201 ? -14.561 10.759 6.454 1.00 93.75 201 ALA A O 1
ATOM 1637 N N . ASN A 1 202 ? -16.445 9.795 5.679 1.00 92.88 202 ASN A N 1
ATOM 1638 C CA . ASN A 1 202 ? -16.960 9.385 6.985 1.00 92.88 202 ASN A CA 1
ATOM 1639 C C . ASN A 1 202 ? -16.070 8.328 7.661 1.00 92.88 202 ASN A C 1
ATOM 1641 O O . ASN A 1 202 ? -15.807 8.409 8.862 1.00 92.88 202 ASN A O 1
ATOM 1645 N N . GLU A 1 203 ? -15.560 7.349 6.905 1.00 92.50 203 GLU A N 1
ATOM 1646 C CA . GLU A 1 203 ? -14.595 6.379 7.436 1.00 92.50 203 GLU A CA 1
ATOM 1647 C C . GLU A 1 203 ? -13.288 7.053 7.835 1.00 92.50 203 GLU A C 1
ATOM 1649 O O . GLU A 1 203 ? -12.742 6.733 8.891 1.00 92.50 203 GLU A O 1
ATOM 1654 N N . ARG A 1 204 ? -12.786 8.000 7.035 1.00 94.94 204 ARG A N 1
ATOM 1655 C CA . ARG A 1 204 ? -11.578 8.752 7.382 1.00 94.94 204 ARG A CA 1
ATOM 1656 C C . ARG A 1 204 ? -11.759 9.516 8.685 1.00 94.94 204 ARG A C 1
ATOM 1658 O O . ARG A 1 204 ? -10.939 9.361 9.583 1.00 94.94 204 ARG A O 1
ATOM 1665 N N . GLU A 1 205 ? -12.840 10.278 8.813 1.00 94.44 205 GLU A N 1
ATOM 1666 C CA . GLU A 1 205 ? -13.150 11.002 10.045 1.00 94.44 205 GLU A CA 1
ATOM 1667 C C . GLU A 1 205 ? -13.293 10.051 11.241 1.00 94.44 205 GLU A C 1
ATOM 1669 O O . GLU A 1 205 ? -12.670 10.260 12.282 1.00 94.44 205 GLU A O 1
ATOM 1674 N N . THR A 1 206 ? -14.042 8.958 11.087 1.00 92.12 206 THR A N 1
ATOM 1675 C CA . THR A 1 206 ? -14.232 7.962 12.151 1.00 92.12 206 THR A CA 1
ATOM 1676 C C . THR A 1 206 ? -12.901 7.362 12.608 1.00 92.12 206 THR A C 1
ATOM 1678 O O . THR A 1 206 ? -12.648 7.254 13.810 1.00 92.12 206 THR A O 1
ATOM 1681 N N . ASN A 1 207 ? -12.029 6.987 11.671 1.00 93.75 207 ASN A N 1
ATOM 1682 C CA . ASN A 1 207 ? -10.732 6.389 11.983 1.00 93.75 207 ASN A CA 1
ATO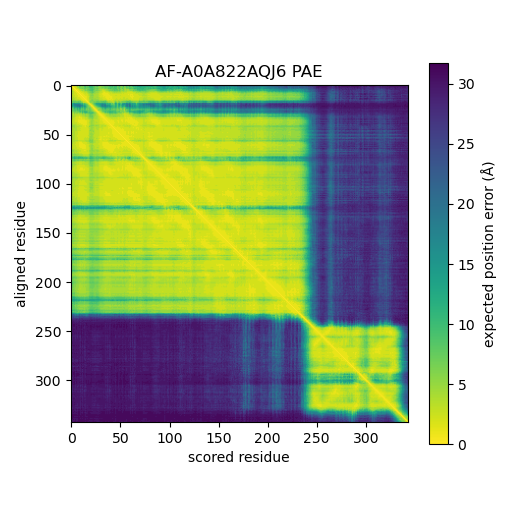M 1683 C C . ASN A 1 207 ? -9.730 7.409 12.550 1.00 93.75 207 ASN A C 1
ATOM 1685 O O . ASN A 1 207 ? -8.997 7.068 13.473 1.00 93.75 207 ASN A O 1
ATOM 1689 N N . GLU A 1 208 ? -9.741 8.666 12.098 1.00 95.75 208 GLU A N 1
ATOM 1690 C CA . GLU A 1 208 ? -8.951 9.749 12.707 1.00 95.75 208 GLU A CA 1
ATOM 1691 C C . GLU A 1 208 ? -9.381 10.005 14.162 1.00 95.75 208 GLU A C 1
ATOM 1693 O O . GLU A 1 208 ? -8.542 10.127 15.053 1.00 95.75 208 GLU A O 1
ATOM 1698 N N . ARG A 1 209 ? -10.688 9.979 14.454 1.00 94.12 209 ARG A N 1
ATOM 1699 C CA . ARG A 1 209 ? -11.199 10.079 15.831 1.00 94.12 209 ARG A CA 1
ATOM 1700 C C . ARG A 1 209 ? -10.801 8.876 16.697 1.00 94.12 209 ARG A C 1
ATOM 1702 O O . ARG A 1 209 ? -10.519 9.035 17.885 1.00 94.12 209 ARG A O 1
ATOM 1709 N N . ARG A 1 210 ? -10.760 7.667 16.123 1.00 93.69 210 ARG A N 1
ATOM 1710 C CA . ARG A 1 210 ? -10.240 6.466 16.808 1.00 93.69 210 ARG A CA 1
ATOM 1711 C C . ARG A 1 210 ? -8.744 6.580 17.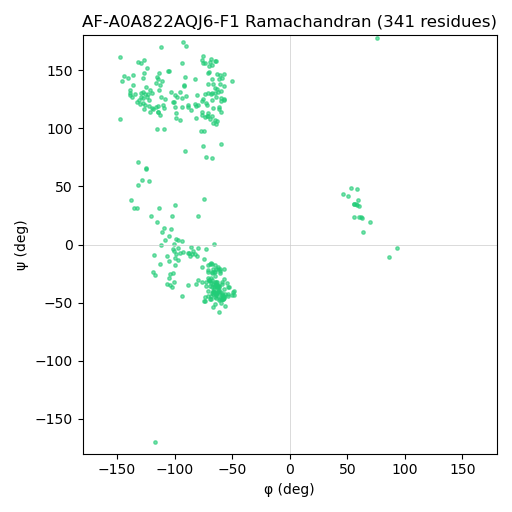091 1.00 93.69 210 ARG A C 1
ATOM 1713 O O . ARG A 1 210 ? -8.335 6.245 18.196 1.00 93.69 210 ARG A O 1
ATOM 1720 N N . PHE A 1 211 ? -7.965 7.109 16.149 1.00 95.06 211 PHE A N 1
ATOM 1721 C CA . PHE A 1 211 ? -6.537 7.378 16.327 1.00 95.06 211 PHE A CA 1
ATOM 1722 C C . PHE A 1 211 ? -6.280 8.313 17.513 1.00 95.06 211 PHE A C 1
ATOM 1724 O O . PHE A 1 211 ? -5.457 8.003 18.371 1.00 95.06 211 PHE A O 1
ATOM 1731 N N . ILE A 1 212 ? -7.031 9.416 17.609 1.00 94.25 212 ILE A N 1
ATOM 1732 C CA . ILE A 1 212 ? -6.956 10.334 18.755 1.00 94.25 212 ILE A CA 1
ATOM 1733 C C . ILE A 1 212 ? -7.227 9.580 20.063 1.00 94.25 212 ILE A C 1
ATOM 1735 O O . ILE A 1 212 ? -6.425 9.627 20.990 1.00 94.25 212 ILE A O 1
ATOM 1739 N N . ARG A 1 213 ? -8.342 8.846 20.145 1.00 92.25 213 ARG A N 1
ATOM 1740 C CA . ARG A 1 213 ? -8.711 8.107 21.365 1.00 92.25 213 ARG A CA 1
ATOM 1741 C C . ARG A 1 213 ? -7.677 7.055 21.749 1.00 92.25 213 ARG A C 1
ATOM 1743 O O . ARG A 1 213 ? -7.430 6.880 22.935 1.00 92.25 213 ARG A O 1
ATOM 1750 N N . TYR A 1 214 ? -7.064 6.403 20.767 1.00 92.25 214 TYR A N 1
ATOM 1751 C CA . TYR A 1 214 ? -5.988 5.450 20.997 1.00 92.25 214 TYR A CA 1
ATOM 1752 C C . TYR A 1 214 ? -4.795 6.140 21.670 1.00 92.25 214 TYR A C 1
ATOM 1754 O O . TYR A 1 214 ? -4.461 5.808 22.800 1.00 92.25 214 TYR A O 1
ATOM 1762 N N . TYR A 1 215 ? -4.224 7.179 21.052 1.00 92.88 215 TYR A N 1
ATOM 1763 C CA . TYR A 1 215 ? -3.052 7.875 21.603 1.00 92.88 215 TYR A CA 1
ATOM 1764 C C . TYR A 1 215 ? -3.345 8.724 22.847 1.00 92.88 215 TYR A C 1
ATOM 1766 O O . TYR A 1 215 ? -2.426 9.024 23.601 1.00 92.88 215 TYR A O 1
ATOM 1774 N N . SER A 1 216 ? -4.605 9.074 23.129 1.00 90.88 216 SER A N 1
ATOM 1775 C CA . SER A 1 216 ? -4.958 9.757 24.385 1.00 90.88 216 SER A CA 1
ATOM 1776 C C . SER A 1 216 ? -4.671 8.919 25.637 1.00 90.88 216 SER A C 1
ATOM 1778 O O . SER A 1 216 ? -4.526 9.485 26.717 1.00 90.88 216 SER A O 1
ATOM 1780 N N . GLN A 1 217 ? -4.567 7.593 25.487 1.00 88.75 217 GLN A N 1
ATOM 1781 C CA . GLN A 1 217 ? -4.286 6.649 26.572 1.00 88.75 217 GLN A CA 1
ATOM 1782 C C . GLN A 1 217 ? -2.783 6.461 26.832 1.00 88.75 217 GLN A C 1
ATOM 1784 O O . GLN A 1 217 ? -2.419 5.829 27.818 1.00 88.75 217 GLN A O 1
ATOM 1789 N N . TYR A 1 218 ? -1.919 6.988 25.960 1.00 88.88 218 TYR A N 1
ATOM 1790 C CA . TYR A 1 218 ? -0.465 6.840 26.043 1.00 88.88 218 TYR A CA 1
ATOM 1791 C C . TYR A 1 218 ? 0.195 8.186 26.320 1.00 88.88 218 TYR A C 1
ATOM 1793 O O . TYR A 1 218 ? -0.278 9.218 25.845 1.00 88.88 218 TYR A O 1
ATOM 1801 N N . ASP A 1 219 ? 1.309 8.190 27.046 1.00 88.75 219 ASP A N 1
ATOM 1802 C CA . ASP A 1 219 ? 2.076 9.417 27.285 1.00 88.75 219 ASP A CA 1
ATOM 1803 C C . ASP A 1 219 ? 2.790 9.891 26.016 1.00 88.75 219 ASP A C 1
ATOM 1805 O O . ASP A 1 219 ? 2.698 11.069 25.666 1.00 88.75 219 ASP A O 1
ATOM 1809 N N . ASP A 1 220 ? 3.415 8.958 25.294 1.00 90.31 220 ASP A N 1
ATOM 1810 C CA . ASP A 1 220 ? 4.077 9.215 24.018 1.00 90.31 220 ASP A CA 1
ATOM 1811 C C . ASP A 1 220 ? 3.049 9.370 22.887 1.00 90.31 220 ASP A C 1
ATOM 1813 O O . ASP A 1 220 ? 2.313 8.438 22.542 1.00 90.31 220 ASP A O 1
ATOM 1817 N N . LYS A 1 221 ? 2.972 10.583 22.330 1.00 92.94 221 LYS A N 1
ATOM 1818 C CA . LYS A 1 221 ? 1.988 10.967 21.315 1.00 92.94 221 LYS A CA 1
ATOM 1819 C C . LYS A 1 221 ? 2.712 11.462 20.064 1.00 92.94 221 LYS A C 1
ATOM 1821 O O . LYS A 1 221 ? 3.477 12.423 20.149 1.00 92.94 221 LYS A O 1
ATOM 1826 N N . PRO A 1 222 ? 2.445 10.877 18.883 1.00 93.88 222 PRO A N 1
ATOM 1827 C CA . PRO A 1 222 ? 3.066 11.326 17.644 1.00 93.88 222 PRO A CA 1
ATOM 1828 C C . PRO A 1 222 ? 2.574 12.728 17.272 1.00 93.88 222 PRO A C 1
ATOM 1830 O O . PRO A 1 222 ? 1.432 13.071 17.567 1.00 93.88 222 PRO A O 1
ATOM 1833 N N . GLN A 1 223 ? 3.366 13.499 16.514 1.00 93.50 223 GLN A N 1
ATOM 1834 C CA . GLN A 1 223 ? 2.965 14.834 16.031 1.00 93.50 223 GLN A CA 1
ATOM 1835 C C . GLN A 1 223 ? 1.564 14.834 15.396 1.00 93.50 223 GLN A C 1
ATOM 1837 O O . GLN A 1 223 ? 0.736 15.700 15.665 1.00 93.50 223 GLN A O 1
ATOM 1842 N N . ARG A 1 224 ? 1.259 13.774 14.639 1.00 94.12 224 ARG A N 1
ATOM 1843 C CA . ARG A 1 224 ? -0.032 13.584 13.979 1.00 94.12 224 ARG A CA 1
ATOM 1844 C C . ARG A 1 224 ? -1.233 13.597 14.932 1.00 94.12 224 ARG A C 1
ATOM 1846 O O . ARG A 1 224 ? -2.323 13.975 14.515 1.00 94.12 224 ARG A O 1
ATOM 1853 N N . TYR A 1 225 ? -1.059 13.183 16.187 1.00 94.81 225 TYR A N 1
ATOM 1854 C CA . TYR A 1 225 ? -2.106 13.274 17.204 1.00 94.81 225 TYR A CA 1
ATOM 1855 C C . TYR A 1 225 ? -2.527 14.730 17.430 1.00 94.81 225 TYR A C 1
ATOM 1857 O O . TYR A 1 225 ? -3.721 15.024 17.426 1.00 94.81 225 TYR A O 1
ATOM 1865 N N . PHE A 1 226 ? -1.561 15.640 17.575 1.00 94.88 226 PHE A N 1
ATOM 1866 C CA . PHE A 1 226 ? -1.826 17.054 17.831 1.00 94.88 226 PHE A CA 1
ATOM 1867 C C . PHE A 1 226 ? -2.498 17.722 16.627 1.00 94.88 226 PHE A C 1
ATOM 1869 O O . PHE A 1 226 ? -3.508 18.399 16.808 1.00 94.88 226 PHE A O 1
ATOM 1876 N N . ASP A 1 227 ? -2.041 17.422 15.406 1.00 94.69 227 ASP A N 1
ATOM 1877 C CA . ASP A 1 227 ? -2.681 17.905 14.173 1.00 94.69 227 ASP A CA 1
ATOM 1878 C C . ASP A 1 227 ? -4.162 17.480 14.091 1.00 94.69 227 ASP A C 1
ATOM 1880 O O . ASP A 1 227 ? -5.031 18.209 13.611 1.00 94.69 227 ASP A O 1
ATOM 1884 N N . LEU A 1 228 ? -4.468 16.256 14.538 1.00 94.88 228 LEU A N 1
ATOM 1885 C CA . LEU A 1 228 ? -5.829 15.725 14.521 1.00 94.88 228 LEU A CA 1
ATOM 1886 C C . LEU A 1 228 ? -6.699 16.307 15.642 1.00 94.88 228 LEU A C 1
ATOM 1888 O O . LEU A 1 228 ? -7.896 16.480 15.421 1.00 94.88 228 LEU A O 1
ATOM 1892 N N . ILE A 1 229 ? -6.130 16.642 16.803 1.00 94.44 229 ILE A N 1
ATOM 1893 C CA . ILE A 1 229 ? -6.834 17.379 17.865 1.00 94.44 229 ILE A CA 1
ATOM 1894 C C . ILE A 1 229 ? -7.211 18.783 17.392 1.00 94.44 229 ILE A C 1
ATOM 1896 O O . ILE A 1 229 ? -8.334 19.214 17.636 1.00 94.44 229 ILE A O 1
ATOM 1900 N N . GLU A 1 230 ? -6.323 19.477 16.681 1.00 93.19 230 GLU A N 1
ATOM 1901 C CA . GLU A 1 230 ? -6.632 20.791 16.105 1.00 93.19 230 GLU A CA 1
ATOM 1902 C C . GLU A 1 230 ? -7.791 20.701 15.098 1.00 93.19 230 GLU A C 1
ATOM 1904 O O . GLU A 1 230 ? -8.693 21.536 15.097 1.00 93.19 230 GLU A O 1
ATOM 1909 N N . LYS A 1 231 ? -7.818 19.630 14.293 1.00 92.62 231 LYS A N 1
ATOM 1910 C CA . LYS A 1 231 ? -8.866 19.386 13.293 1.00 92.62 231 LYS A CA 1
ATOM 1911 C C . LYS A 1 231 ? -10.215 18.955 13.888 1.00 92.62 231 LYS A C 1
ATOM 1913 O O . LYS A 1 231 ? -11.254 19.415 13.423 1.00 92.62 231 LYS A O 1
ATOM 1918 N N . HIS A 1 232 ? -10.221 18.019 14.841 1.00 90.81 232 HIS A N 1
ATOM 1919 C CA . HIS A 1 232 ? -11.439 17.346 15.335 1.00 90.81 232 HIS A CA 1
ATOM 1920 C C . HIS A 1 232 ? -11.885 17.798 16.730 1.00 90.81 232 HIS A C 1
ATOM 1922 O O . HIS A 1 232 ? -12.973 17.430 17.177 1.00 90.81 232 HIS A O 1
ATOM 1928 N N . GLY A 1 233 ? -11.057 18.574 17.425 1.00 87.31 233 GLY A N 1
ATOM 1929 C CA . GLY A 1 233 ? -11.249 18.951 18.819 1.00 87.31 233 GLY A CA 1
ATOM 1930 C C . GLY A 1 233 ? -10.916 17.832 19.811 1.00 87.31 233 GLY A C 1
ATOM 1931 O O . GLY A 1 233 ? -10.577 16.699 19.458 1.00 87.31 233 GLY A O 1
ATOM 1932 N N . ASN A 1 234 ? -11.037 18.157 21.099 1.00 78.88 234 ASN A N 1
ATOM 1933 C CA . ASN A 1 234 ? -10.827 17.201 22.183 1.00 78.88 234 ASN A CA 1
ATOM 1934 C C . ASN A 1 234 ? -12.001 16.219 22.270 1.00 78.88 234 ASN A C 1
ATOM 1936 O O . ASN A 1 234 ? -13.108 16.568 22.686 1.00 78.88 234 ASN A O 1
ATOM 1940 N N . LEU A 1 235 ? -11.750 14.966 21.897 1.00 77.56 235 LEU A N 1
ATOM 1941 C CA . LEU A 1 235 ? -12.744 13.906 21.991 1.00 77.56 235 LEU A CA 1
ATOM 1942 C C . LEU A 1 235 ? -12.821 13.380 23.422 1.00 77.56 235 LEU A C 1
ATOM 1944 O O . LEU A 1 235 ? -11.818 12.958 23.994 1.00 77.56 235 LEU A O 1
ATOM 1948 N N . LYS A 1 236 ? -14.034 13.323 23.979 1.00 64.88 236 LYS A N 1
ATOM 1949 C CA . LYS A 1 236 ? -14.271 12.578 25.219 1.00 64.88 236 LYS A CA 1
ATOM 1950 C C . LYS A 1 236 ? -13.985 11.082 24.987 1.00 64.88 236 LYS A C 1
ATOM 1952 O O . LYS A 1 236 ? -14.248 10.584 23.877 1.00 64.88 236 LYS A O 1
ATOM 1957 N N . PRO A 1 237 ? -13.487 10.361 26.009 1.00 61.81 237 PRO A N 1
ATOM 1958 C CA . PRO A 1 237 ? -13.415 8.906 25.975 1.00 61.81 237 PRO A CA 1
ATOM 1959 C C . PRO A 1 237 ? -14.771 8.333 25.564 1.00 61.81 237 PRO A C 1
ATOM 1961 O O . PRO A 1 237 ? -15.815 8.866 25.952 1.00 61.81 237 PRO A O 1
ATOM 1964 N N . LEU A 1 238 ? -14.768 7.275 24.750 1.00 56.28 238 LEU A N 1
ATOM 1965 C CA . LEU A 1 238 ? -16.001 6.532 24.509 1.00 56.28 238 LEU A CA 1
ATOM 1966 C C . LEU A 1 238 ? -16.446 5.968 25.858 1.00 56.28 238 LEU A C 1
ATOM 1968 O O . LEU A 1 238 ? -15.721 5.190 26.470 1.00 56.28 238 LEU A O 1
ATOM 1972 N N . VAL A 1 239 ? -17.615 6.399 26.332 1.00 50.75 239 VAL A N 1
ATOM 1973 C CA . VAL A 1 239 ? -18.328 5.667 27.376 1.00 50.75 239 VAL A CA 1
ATOM 1974 C C . VAL A 1 239 ? -18.598 4.292 26.781 1.00 50.75 239 VAL A C 1
ATOM 1976 O O . VAL A 1 239 ? -19.143 4.211 25.678 1.00 50.75 239 VAL A O 1
ATOM 1979 N N . ASP A 1 240 ? -18.185 3.236 27.477 1.00 43.41 240 ASP A N 1
ATOM 1980 C CA . ASP A 1 240 ? -18.469 1.849 27.113 1.00 43.41 240 ASP A CA 1
ATOM 1981 C C . ASP A 1 240 ? -19.980 1.605 27.269 1.00 43.41 240 ASP A C 1
ATOM 1983 O O . ASP A 1 240 ? -20.471 1.020 28.235 1.00 43.41 240 ASP A O 1
ATOM 1987 N N . ILE A 1 241 ? -20.769 2.138 26.338 1.00 46.03 241 ILE A N 1
ATOM 1988 C CA . ILE A 1 241 ? -22.174 1.791 26.216 1.00 46.03 241 ILE A CA 1
ATOM 1989 C C . ILE A 1 241 ? -22.150 0.400 25.603 1.00 46.03 241 ILE A C 1
ATOM 1991 O O . ILE A 1 241 ? -21.975 0.249 24.395 1.00 46.03 241 ILE A O 1
ATOM 1995 N N . LYS A 1 242 ? -22.277 -0.628 26.445 1.00 41.22 242 LYS A N 1
ATOM 1996 C CA . LYS A 1 242 ? -22.562 -1.993 26.003 1.00 41.22 242 LYS A CA 1
ATOM 1997 C C . LYS A 1 242 ? -23.898 -1.964 25.262 1.00 41.22 242 LYS A C 1
ATOM 1999 O O . LYS A 1 242 ? -24.951 -2.138 25.868 1.00 41.22 242 LYS A O 1
ATOM 2004 N N . ILE A 1 243 ? -23.864 -1.675 23.962 1.00 48.47 243 ILE A N 1
ATOM 2005 C CA . ILE A 1 243 ? -25.036 -1.764 23.099 1.00 48.47 243 ILE A CA 1
ATOM 2006 C C . ILE A 1 243 ? -25.405 -3.241 23.074 1.00 48.47 243 ILE A C 1
ATOM 2008 O O . ILE A 1 243 ? -24.695 -4.081 22.519 1.00 48.47 243 ILE A O 1
ATOM 2012 N N . ARG A 1 244 ? -26.492 -3.556 23.767 1.00 49.94 244 ARG A N 1
ATOM 2013 C CA . ARG A 1 244 ? -27.040 -4.896 23.873 1.00 49.94 244 ARG A CA 1
ATOM 2014 C C . ARG A 1 244 ? -27.402 -5.403 22.480 1.00 49.94 244 ARG A C 1
ATOM 2016 O O . ARG A 1 244 ? -28.003 -4.683 21.687 1.00 49.94 244 ARG A O 1
ATOM 2023 N N . THR A 1 245 ? -26.997 -6.629 22.158 1.00 56.03 245 THR A N 1
ATOM 2024 C CA . THR A 1 245 ? -27.347 -7.244 20.870 1.00 56.03 245 THR A CA 1
ATOM 2025 C C . THR A 1 245 ? -28.873 -7.412 20.807 1.00 56.03 245 THR A C 1
ATOM 2027 O O . THR A 1 245 ? -29.431 -7.921 21.776 1.00 56.03 245 THR A O 1
ATOM 2030 N N . PRO A 1 246 ? -29.562 -7.056 19.702 1.00 67.25 246 PRO A N 1
ATOM 2031 C CA . PRO A 1 246 ? -31.034 -6.982 19.639 1.00 67.25 246 PRO A CA 1
ATOM 2032 C C . PRO A 1 246 ? -31.770 -8.327 19.791 1.00 67.25 246 PRO A C 1
ATOM 2034 O O . PRO A 1 246 ? -32.991 -8.369 19.718 1.00 67.25 246 PRO A O 1
ATOM 2037 N N . TYR A 1 247 ? -31.042 -9.432 19.970 1.00 79.69 247 TYR A N 1
ATOM 2038 C CA . TYR A 1 247 ? -31.589 -10.785 20.114 1.00 79.69 247 TYR A CA 1
ATOM 2039 C C . TYR A 1 247 ? -31.400 -11.363 21.523 1.00 79.69 247 TYR A C 1
ATOM 2041 O O . TYR A 1 247 ? -31.777 -12.508 21.764 1.00 79.69 247 TYR A O 1
ATOM 2049 N N . LEU A 1 248 ? -30.778 -10.610 22.434 1.00 85.19 248 LEU A N 1
ATOM 2050 C CA . LEU A 1 248 ? -30.626 -10.991 23.833 1.00 85.19 248 LEU A CA 1
ATOM 2051 C C . LEU A 1 248 ? -31.686 -10.265 24.658 1.00 85.19 248 LEU A C 1
ATOM 2053 O O . LEU A 1 248 ? -31.672 -9.038 24.709 1.00 85.19 248 LEU A O 1
ATOM 2057 N N . MET A 1 249 ? -32.569 -11.027 25.305 1.00 86.00 249 MET A N 1
ATOM 2058 C CA . MET A 1 249 ? -33.701 -10.510 26.085 1.00 86.00 249 MET A CA 1
ATOM 2059 C C . MET A 1 249 ? -33.554 -10.881 27.563 1.00 86.00 249 MET A C 1
ATOM 2061 O O . MET A 1 249 ? -33.091 -11.976 27.882 1.00 86.00 249 MET A O 1
ATOM 2065 N N . GLN A 1 250 ? -33.871 -9.950 28.469 1.00 88.69 250 GLN A N 1
ATOM 2066 C CA . GLN A 1 250 ? -33.850 -10.159 29.918 1.00 88.69 250 GLN A CA 1
ATOM 2067 C C . GLN A 1 250 ? -35.230 -10.684 30.271 1.00 88.69 250 GLN A C 1
ATOM 2069 O O . GLN A 1 250 ? -36.214 -9.988 30.049 1.00 88.69 250 GLN A O 1
ATOM 2074 N N . VAL A 1 251 ? -35.303 -11.895 30.803 1.00 91.31 251 VAL A N 1
ATOM 2075 C CA . VAL A 1 251 ? -36.572 -12.559 31.099 1.00 91.31 251 VAL A CA 1
ATOM 2076 C C . VAL A 1 251 ? -36.584 -13.081 32.528 1.00 91.31 251 VAL A C 1
ATOM 2078 O O . VAL A 1 251 ? -35.536 -13.362 33.125 1.00 91.31 251 VAL A O 1
ATOM 2081 N N . HIS A 1 252 ? -37.785 -13.238 33.067 1.00 91.44 252 HIS A N 1
ATOM 2082 C CA . HIS A 1 252 ? -38.028 -13.780 34.394 1.00 91.44 252 HIS A CA 1
ATOM 2083 C C . HIS A 1 252 ? -38.409 -15.256 34.287 1.00 91.44 252 HIS A C 1
ATOM 2085 O O . HIS A 1 252 ? -39.495 -15.599 33.830 1.00 91.44 252 HIS A O 1
ATOM 2091 N N . LEU A 1 253 ? -37.522 -16.155 34.711 1.00 91.38 253 LEU A N 1
ATOM 2092 C CA . LEU A 1 253 ? -37.837 -17.579 34.818 1.00 91.38 253 LEU A CA 1
ATOM 2093 C C . LEU A 1 253 ? -38.437 -17.843 36.199 1.00 91.38 253 LEU A C 1
ATOM 2095 O O . LEU A 1 253 ? -37.774 -17.602 37.204 1.00 91.38 253 LEU A O 1
ATOM 2099 N N . ILE A 1 254 ? -39.665 -18.343 36.261 1.00 90.44 254 ILE A N 1
ATOM 2100 C CA . ILE A 1 254 ? -40.381 -18.604 37.511 1.00 90.44 254 ILE A CA 1
ATOM 2101 C C . ILE A 1 254 ? -40.483 -20.113 37.709 1.00 90.44 254 ILE A C 1
ATOM 2103 O O . ILE A 1 254 ? -41.098 -20.814 36.907 1.00 90.44 254 ILE A O 1
ATOM 2107 N N . TYR A 1 255 ? -39.874 -20.611 38.785 1.00 90.94 255 TYR A N 1
ATOM 2108 C CA . TYR A 1 255 ? -39.933 -22.016 39.192 1.00 90.94 255 TYR A CA 1
ATOM 2109 C C . TYR A 1 255 ? -40.091 -22.104 40.712 1.00 90.94 255 TYR A C 1
ATOM 2111 O O . TYR A 1 255 ? -39.345 -21.458 41.444 1.00 90.94 255 TYR A O 1
ATOM 2119 N N . ASN A 1 256 ? -41.058 -22.889 41.201 1.00 86.31 256 ASN A N 1
ATOM 2120 C CA . ASN A 1 256 ? -41.362 -23.030 42.636 1.00 86.31 256 ASN A CA 1
ATOM 2121 C C . ASN A 1 256 ? -41.531 -21.685 43.377 1.00 86.31 256 ASN A C 1
ATOM 2123 O O . ASN A 1 256 ? -41.031 -21.524 44.486 1.00 86.31 256 ASN A O 1
ATOM 2127 N N . GLN A 1 257 ? -42.222 -20.717 42.760 1.00 84.44 257 GLN A N 1
ATOM 2128 C CA . GLN A 1 257 ? -42.422 -19.351 43.284 1.00 84.44 257 GLN A CA 1
ATOM 2129 C C . GLN A 1 257 ? -41.136 -18.515 43.446 1.00 84.44 257 GLN A C 1
ATOM 2131 O O . GLN A 1 257 ? -41.175 -17.432 44.025 1.00 84.44 257 GLN A O 1
ATOM 2136 N N . ILE A 1 258 ? -40.004 -18.981 42.912 1.00 86.12 258 ILE A N 1
ATOM 2137 C CA . ILE A 1 258 ? -38.746 -18.235 42.873 1.00 86.12 258 ILE A CA 1
ATOM 2138 C C . ILE A 1 258 ? -38.545 -17.686 41.462 1.00 86.12 258 ILE A C 1
ATOM 2140 O O . ILE A 1 258 ? -38.646 -18.424 40.479 1.00 86.12 258 ILE A O 1
ATOM 2144 N N . THR A 1 259 ? -38.226 -16.396 41.377 1.00 89.44 259 THR A N 1
ATOM 2145 C CA . THR A 1 259 ? -37.944 -15.704 40.117 1.00 89.44 259 THR A CA 1
ATOM 2146 C C . THR A 1 259 ? -36.441 -15.610 39.875 1.00 89.44 259 THR A C 1
ATOM 2148 O O . THR A 1 259 ? -35.694 -15.097 40.707 1.00 89.44 259 THR A O 1
ATOM 2151 N N . TYR A 1 260 ? -35.999 -16.062 38.704 1.00 89.44 260 TYR A N 1
ATOM 2152 C CA . TYR A 1 260 ? -34.617 -15.997 38.245 1.00 89.44 260 TYR A CA 1
ATOM 2153 C C . TYR A 1 260 ? -34.518 -15.075 37.033 1.00 89.44 260 TYR A C 1
ATOM 2155 O O . TYR A 1 260 ? -35.090 -15.354 35.981 1.00 89.44 260 TYR A O 1
ATOM 2163 N N . ASN A 1 261 ? -33.737 -14.005 37.158 1.00 90.56 261 ASN A N 1
ATOM 2164 C CA . ASN A 1 261 ? -33.484 -13.086 36.051 1.00 90.56 261 ASN A CA 1
ATOM 2165 C C . ASN A 1 261 ? -32.377 -13.664 35.172 1.00 90.56 261 ASN A C 1
ATOM 2167 O O . ASN A 1 261 ? -31.267 -13.925 35.654 1.00 90.56 261 ASN A O 1
ATOM 2171 N N . LYS A 1 262 ? -32.680 -13.900 33.895 1.00 90.50 262 LYS A N 1
ATOM 2172 C CA . LYS A 1 262 ? -31.728 -14.462 32.935 1.00 90.50 262 LYS A CA 1
ATOM 2173 C C . LYS A 1 262 ? -31.782 -13.723 31.612 1.00 90.50 262 LYS A C 1
ATOM 2175 O O . LYS A 1 262 ? -32.843 -13.323 31.149 1.00 90.50 262 LYS A O 1
ATOM 2180 N N . GLU A 1 263 ? -30.619 -13.621 30.983 1.00 90.38 263 GLU A N 1
ATOM 2181 C CA . GLU A 1 263 ? -30.510 -13.197 29.597 1.00 90.38 263 GLU A CA 1
ATOM 2182 C C . GLU A 1 263 ? -30.576 -14.416 28.678 1.00 90.38 263 GLU A C 1
ATOM 2184 O O . GLU A 1 263 ? -29.834 -15.381 28.881 1.00 90.38 263 GLU A O 1
ATOM 2189 N N . ILE A 1 264 ? -31.459 -14.379 27.681 1.00 90.25 264 ILE A N 1
ATOM 2190 C CA . ILE A 1 264 ? -31.659 -15.484 26.738 1.00 90.25 264 ILE A CA 1
ATOM 2191 C C . ILE A 1 264 ? -31.561 -15.004 25.286 1.00 90.25 264 ILE A C 1
ATOM 2193 O O . ILE A 1 264 ? -32.020 -13.913 24.954 1.00 90.25 264 ILE A O 1
ATOM 2197 N N . ASP A 1 265 ? -30.984 -15.833 24.408 1.00 89.31 265 ASP A N 1
ATOM 2198 C CA . ASP A 1 265 ? -31.007 -15.611 22.955 1.00 89.31 265 ASP A CA 1
ATOM 2199 C C . ASP A 1 265 ? -32.340 -16.107 22.382 1.00 89.31 265 ASP A C 1
ATOM 2201 O O . ASP A 1 265 ? -32.655 -17.297 22.474 1.00 89.31 265 ASP A O 1
ATOM 2205 N N . ILE A 1 266 ? -33.130 -15.220 21.777 1.00 89.94 266 ILE A N 1
ATOM 2206 C CA . ILE A 1 266 ? -34.449 -15.562 21.215 1.00 89.94 266 ILE A CA 1
ATOM 2207 C C . ILE A 1 266 ? -34.376 -16.251 19.839 1.00 89.94 266 ILE A C 1
ATOM 2209 O O . ILE A 1 266 ? -35.397 -16.669 19.289 1.00 89.94 266 ILE A O 1
ATOM 2213 N N . ARG A 1 267 ? -33.184 -16.415 19.252 1.00 87.38 267 ARG A N 1
ATOM 2214 C CA . ARG A 1 267 ? -32.985 -17.176 18.001 1.00 87.38 267 ARG A CA 1
ATOM 2215 C C . ARG A 1 267 ? -32.875 -18.678 18.234 1.00 87.38 267 ARG A C 1
ATOM 2217 O O . ARG A 1 267 ? -32.847 -19.433 17.267 1.00 87.38 267 ARG A O 1
ATOM 2224 N N . GLN A 1 268 ? -32.802 -19.123 19.485 1.00 90.25 268 GLN A N 1
ATOM 2225 C CA . GLN A 1 268 ? -32.808 -20.547 19.790 1.00 90.25 268 GLN A CA 1
ATOM 2226 C C . GLN A 1 268 ? -34.207 -21.157 19.602 1.00 90.25 268 GLN A C 1
ATOM 2228 O O . GLN A 1 2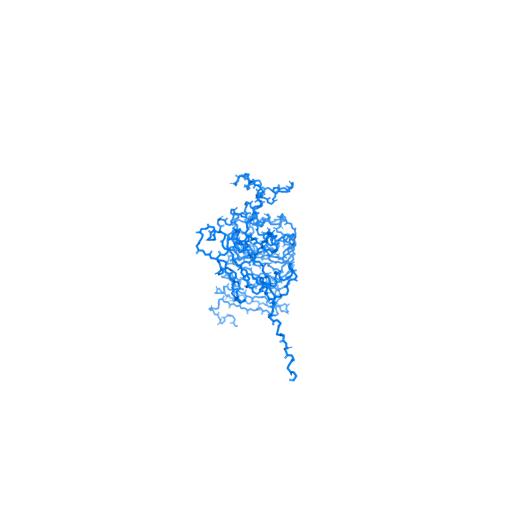68 ? -35.240 -20.482 19.669 1.00 90.25 268 GLN A O 1
ATOM 2233 N N . THR A 1 269 ? -34.239 -22.465 19.378 1.00 93.62 269 THR A N 1
ATOM 2234 C CA . THR A 1 269 ? -35.471 -23.263 19.352 1.00 93.62 269 THR A CA 1
ATOM 2235 C C . THR A 1 269 ? -36.004 -23.499 20.764 1.00 93.62 269 THR A C 1
ATOM 2237 O O . THR A 1 269 ? -35.243 -23.539 21.734 1.00 93.62 269 THR A O 1
ATOM 2240 N N . VAL A 1 270 ? -37.308 -23.759 20.890 1.00 92.00 270 VAL A N 1
ATOM 2241 C CA . VAL A 1 270 ? -37.925 -24.202 22.153 1.00 92.00 270 VAL A CA 1
ATOM 2242 C C . VAL A 1 270 ? -37.200 -25.423 22.733 1.00 92.00 270 VAL A C 1
ATOM 2244 O O . VAL A 1 270 ? -37.052 -25.531 23.948 1.00 92.00 270 VAL A O 1
ATOM 2247 N N . GLN A 1 271 ? -36.717 -26.346 21.894 1.00 91.44 271 GLN A N 1
ATOM 2248 C CA . GLN A 1 271 ? -35.959 -27.512 22.348 1.00 91.44 271 GLN A CA 1
ATOM 2249 C C . GLN A 1 271 ? -34.628 -27.132 23.009 1.00 91.44 271 GLN A C 1
ATOM 2251 O O . GLN A 1 271 ? -34.295 -27.680 24.059 1.00 91.44 271 GLN A O 1
ATOM 2256 N N . GLN A 1 272 ? -33.865 -26.223 22.399 1.00 92.25 272 GLN A N 1
ATOM 2257 C CA . GLN A 1 272 ? -32.602 -25.728 22.957 1.00 92.25 272 GLN A CA 1
ATOM 2258 C C . GLN A 1 272 ? -32.843 -24.979 24.266 1.00 92.25 272 GLN A C 1
ATOM 2260 O O . GLN A 1 272 ? -32.168 -25.251 25.256 1.00 92.25 272 GLN A O 1
ATOM 2265 N N . PHE A 1 273 ? -33.883 -24.148 24.306 1.00 94.25 273 PHE A N 1
ATOM 2266 C CA . PHE A 1 273 ? -34.264 -23.440 25.519 1.00 94.25 273 PHE A CA 1
ATOM 2267 C C . PHE A 1 273 ? -34.663 -24.397 26.649 1.00 94.25 273 PHE A C 1
ATOM 2269 O O . PHE A 1 273 ? -34.186 -24.276 27.771 1.00 94.25 273 PHE A O 1
ATOM 2276 N N . LYS A 1 274 ? -35.463 -25.430 26.362 1.00 92.31 274 LYS A N 1
ATOM 2277 C CA . LYS A 1 274 ? -35.815 -26.454 27.358 1.00 92.31 274 LYS A CA 1
ATOM 2278 C C . LYS A 1 274 ? -34.607 -27.260 27.847 1.00 92.31 274 LYS A C 1
ATOM 2280 O O . LYS A 1 274 ? -34.583 -27.627 29.017 1.00 92.31 274 LYS A O 1
ATOM 2285 N N . LYS A 1 275 ? -33.606 -27.521 26.995 1.00 91.75 275 LYS A N 1
ATOM 2286 C CA . LYS A 1 275 ? -32.333 -28.142 27.415 1.00 91.75 275 LYS A CA 1
ATOM 2287 C C . LYS A 1 275 ? -31.558 -27.240 28.376 1.00 91.75 275 LYS A C 1
ATOM 2289 O O . LYS A 1 275 ? -31.112 -27.711 29.413 1.00 91.75 275 LYS A O 1
ATOM 2294 N N . TYR A 1 276 ? -31.487 -25.945 28.078 1.00 92.69 276 TYR A N 1
ATOM 2295 C CA . TYR A 1 276 ? -30.894 -24.951 28.972 1.00 92.69 276 TYR A CA 1
ATOM 2296 C C . TYR A 1 276 ? -31.597 -24.915 30.344 1.00 92.69 276 TYR A C 1
ATOM 2298 O O . TYR A 1 276 ? -30.945 -24.929 31.385 1.00 92.69 276 TYR A O 1
ATOM 2306 N N . LEU A 1 277 ? -32.934 -24.964 30.367 1.00 91.62 277 LEU A N 1
ATOM 2307 C CA . LEU A 1 277 ? -33.702 -25.040 31.616 1.00 91.62 277 LEU A CA 1
ATOM 2308 C C . LEU A 1 277 ? -33.498 -26.371 32.360 1.00 91.62 277 LEU A C 1
ATOM 2310 O O . LEU A 1 277 ? -33.432 -26.368 33.587 1.00 91.62 277 LEU A O 1
ATOM 2314 N N . GLN A 1 278 ? -33.367 -27.497 31.648 1.00 91.19 278 GLN A N 1
ATOM 2315 C CA . GLN A 1 278 ? -33.018 -28.788 32.254 1.00 91.19 278 GLN A CA 1
ATOM 2316 C C . GLN A 1 278 ? -31.690 -28.694 33.015 1.00 91.19 278 GLN A C 1
ATOM 2318 O O . GLN A 1 278 ? -31.610 -29.191 34.133 1.00 91.19 278 GLN A O 1
ATOM 2323 N N . GLU A 1 279 ? -30.663 -28.076 32.429 1.00 88.69 279 GLU A N 1
ATOM 2324 C CA . GLU A 1 279 ? -29.342 -27.946 33.059 1.00 88.69 279 GLU A CA 1
ATOM 2325 C C . GLU A 1 279 ? -29.382 -27.056 34.309 1.00 88.69 279 GLU A C 1
ATOM 2327 O O . GLU A 1 279 ? -28.744 -27.370 35.313 1.00 88.69 279 GLU A O 1
ATOM 2332 N N . ILE A 1 280 ? -30.171 -25.978 34.277 1.00 89.25 280 ILE A N 1
ATOM 2333 C CA . ILE A 1 280 ? -30.294 -25.034 35.398 1.00 89.25 280 ILE A CA 1
ATOM 2334 C C . ILE A 1 280 ? -31.116 -25.613 36.547 1.00 89.25 280 ILE A C 1
ATOM 2336 O O . ILE A 1 280 ? -30.706 -25.524 37.703 1.00 89.25 280 ILE A O 1
ATOM 2340 N N . PHE A 1 281 ? -32.283 -26.181 36.244 1.00 89.19 281 PHE A N 1
ATOM 2341 C CA . PHE A 1 281 ? -33.245 -26.622 37.256 1.00 89.19 281 PHE A CA 1
ATOM 2342 C C . PHE A 1 281 ? -33.139 -28.115 37.585 1.00 89.19 281 PHE A C 1
ATOM 2344 O O . PHE A 1 281 ? -33.852 -28.597 38.462 1.00 89.19 281 PHE A O 1
ATOM 2351 N N . GLN A 1 282 ? -32.256 -28.850 36.899 1.00 88.25 282 GLN A N 1
ATOM 2352 C CA . GLN A 1 282 ? -32.065 -30.299 37.038 1.00 88.25 282 GLN A CA 1
ATOM 2353 C C . GLN A 1 282 ? -33.365 -31.101 36.824 1.00 88.25 282 GLN A C 1
ATOM 2355 O O . GLN A 1 282 ? -33.601 -32.133 37.452 1.00 88.25 282 GLN A O 1
ATOM 2360 N N . ILE A 1 283 ? -34.223 -30.625 35.911 1.00 87.81 283 ILE A N 1
ATOM 2361 C CA . ILE A 1 283 ? -35.514 -31.244 35.572 1.00 87.81 283 ILE A CA 1
ATOM 2362 C C . ILE A 1 283 ? -35.380 -32.025 34.256 1.00 87.81 283 ILE A C 1
ATOM 2364 O O . ILE A 1 283 ? -35.077 -31.424 33.224 1.00 87.81 283 ILE A O 1
ATOM 2368 N N . PRO A 1 284 ? -35.678 -33.336 34.222 1.00 87.19 284 PRO A N 1
ATOM 2369 C CA . PRO A 1 284 ? -35.711 -34.100 32.976 1.00 87.19 284 PRO A CA 1
ATOM 2370 C C . PRO A 1 284 ? -36.681 -33.508 31.934 1.00 87.19 284 PRO A C 1
ATOM 2372 O O . PRO A 1 284 ? -37.829 -33.196 32.256 1.00 87.19 284 PRO A O 1
ATOM 2375 N N . LEU A 1 285 ? -36.274 -33.422 30.657 1.00 85.00 285 LEU A N 1
ATOM 2376 C CA . LEU A 1 285 ? -37.092 -32.832 29.570 1.00 85.00 285 LEU A CA 1
ATOM 2377 C C . LEU A 1 285 ? -38.487 -33.447 29.434 1.00 85.00 285 LEU A C 1
ATOM 2379 O O . LEU A 1 285 ? -39.436 -32.764 29.051 1.00 85.00 285 LEU A O 1
ATOM 2383 N N . ASN A 1 286 ? -38.625 -34.741 29.726 1.00 84.31 286 ASN A N 1
ATOM 2384 C CA . ASN A 1 286 ? -39.913 -35.425 29.660 1.00 84.31 286 ASN A CA 1
ATOM 2385 C C . ASN A 1 286 ? -40.896 -34.922 30.729 1.00 84.31 286 ASN A C 1
ATOM 2387 O O . ASN A 1 286 ? -42.098 -34.995 30.477 1.00 84.31 286 ASN A O 1
ATOM 2391 N N . ARG A 1 287 ? -40.409 -34.364 31.847 1.00 86.12 287 ARG A N 1
ATOM 2392 C CA . ARG A 1 287 ? -41.198 -33.759 32.930 1.00 86.12 287 ARG A CA 1
ATOM 2393 C C . ARG A 1 287 ? -41.324 -32.239 32.827 1.00 86.12 287 ARG A C 1
ATOM 2395 O O . ARG A 1 287 ? -42.174 -31.685 33.507 1.00 86.12 287 ARG A O 1
ATOM 2402 N N . LEU A 1 288 ? -40.535 -31.576 31.987 1.00 89.44 288 LEU A N 1
ATOM 2403 C CA . LEU A 1 288 ? -40.503 -30.116 31.887 1.00 89.44 288 LEU A CA 1
ATOM 2404 C C . LEU A 1 288 ? -41.679 -29.558 31.056 1.00 89.44 288 LEU A C 1
ATOM 2406 O O . LEU A 1 288 ? -41.804 -29.847 29.858 1.00 89.44 288 LEU A O 1
ATOM 2410 N N . ARG A 1 289 ? -42.515 -28.713 31.668 1.00 90.31 289 ARG A N 1
ATOM 2411 C CA . ARG A 1 289 ? -43.475 -27.824 30.991 1.00 90.31 289 ARG A CA 1
ATOM 2412 C C . ARG A 1 289 ? -43.024 -26.382 31.165 1.00 90.31 289 ARG A C 1
ATOM 2414 O O . ARG A 1 289 ? -42.515 -26.016 32.215 1.00 90.31 289 ARG A O 1
ATOM 2421 N N . VAL A 1 290 ? -43.178 -25.587 30.113 1.00 91.75 290 VAL A N 1
ATOM 2422 C CA . VAL A 1 290 ? -42.769 -24.180 30.111 1.00 91.75 290 VAL A CA 1
ATOM 2423 C C . VAL A 1 290 ? -43.868 -23.379 29.443 1.00 91.75 290 VAL A C 1
ATOM 2425 O O . VAL A 1 290 ? -44.263 -23.714 28.322 1.00 91.75 290 VAL A O 1
ATOM 2428 N N . PHE A 1 291 ? -44.335 -22.346 30.127 1.00 90.88 291 PHE A N 1
ATOM 2429 C CA . PHE A 1 291 ? -45.331 -21.403 29.648 1.00 90.88 291 PHE A CA 1
ATOM 2430 C C . PHE A 1 291 ? -44.687 -20.035 29.494 1.00 90.88 291 PHE A C 1
ATOM 2432 O O . PHE A 1 291 ? -43.972 -19.593 30.385 1.00 90.88 291 PHE A O 1
ATOM 2439 N N . TYR A 1 292 ? -44.920 -19.386 28.364 1.00 90.62 292 TYR A N 1
ATOM 2440 C CA . TYR A 1 292 ? -44.551 -17.998 28.136 1.00 90.62 292 TYR A CA 1
ATOM 2441 C C . TY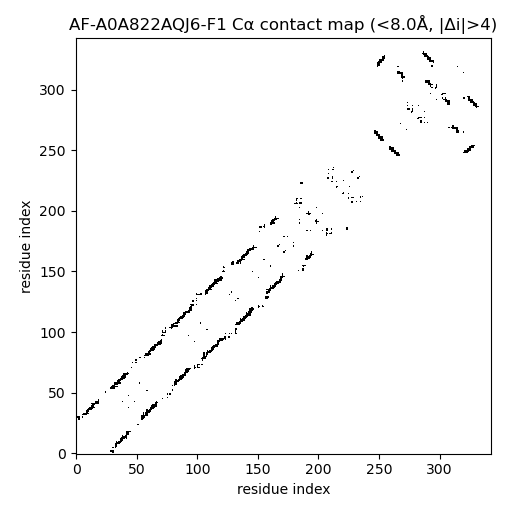R A 1 292 ? -45.723 -17.093 28.523 1.00 90.62 292 TYR A C 1
ATOM 2443 O O . TYR A 1 292 ? -46.875 -17.397 28.200 1.00 90.62 292 TYR A O 1
ATOM 2451 N N . ILE A 1 293 ? -45.420 -16.006 29.226 1.00 84.56 293 ILE A N 1
ATOM 2452 C CA . ILE A 1 293 ? -46.365 -14.959 29.596 1.00 84.56 293 ILE A CA 1
ATOM 2453 C C . ILE A 1 293 ? -45.782 -13.625 29.134 1.00 84.56 293 ILE A C 1
ATOM 2455 O O . ILE A 1 293 ? -44.736 -13.195 29.622 1.00 84.56 293 ILE A O 1
ATOM 2459 N N . ASP A 1 294 ? -46.491 -12.991 28.205 1.00 79.12 294 ASP A N 1
ATOM 2460 C CA . ASP A 1 294 ? -46.310 -11.584 27.856 1.00 79.12 294 ASP A CA 1
ATOM 2461 C C . ASP A 1 294 ? -46.839 -10.743 29.026 1.00 79.12 294 ASP A C 1
ATOM 2463 O O . ASP A 1 294 ? -48.037 -10.781 29.330 1.00 79.12 294 ASP A O 1
ATOM 2467 N N . ASP A 1 295 ? -45.944 -10.035 29.718 1.00 71.88 295 ASP A N 1
ATOM 2468 C CA . ASP A 1 295 ? -46.283 -9.302 30.943 1.00 71.88 295 ASP A CA 1
ATOM 2469 C C . ASP A 1 295 ? -47.313 -8.193 30.664 1.00 71.88 295 ASP A C 1
ATOM 2471 O O . ASP A 1 295 ? -48.244 -7.973 31.443 1.00 71.88 295 ASP A O 1
ATOM 2475 N N . VAL A 1 296 ? -47.221 -7.546 29.499 1.00 67.38 296 VAL A N 1
ATOM 2476 C CA . VAL A 1 296 ? -48.123 -6.462 29.098 1.00 67.38 296 VAL A CA 1
ATOM 2477 C C . VAL A 1 296 ? -49.493 -7.020 28.720 1.00 67.38 296 VAL A C 1
ATOM 2479 O O . VAL A 1 296 ? -50.515 -6.540 29.218 1.00 67.38 296 VAL A O 1
ATOM 2482 N N . ALA A 1 297 ? -49.540 -8.055 27.878 1.00 64.06 297 ALA A N 1
ATOM 2483 C CA . ALA A 1 297 ? -50.803 -8.648 27.438 1.00 64.06 297 ALA A CA 1
ATOM 2484 C C . ALA A 1 297 ? -51.545 -9.368 28.577 1.00 64.06 297 ALA A C 1
ATOM 2486 O O . ALA A 1 297 ? -52.781 -9.347 28.609 1.00 64.06 297 ALA A O 1
ATOM 2487 N N . PHE A 1 298 ? -50.814 -9.967 29.523 1.00 66.19 298 PHE A N 1
ATOM 2488 C CA . PHE A 1 298 ? -51.386 -10.595 30.713 1.00 66.19 298 PHE A CA 1
ATOM 2489 C C . PHE A 1 298 ? -51.978 -9.554 31.670 1.00 66.19 298 PHE A C 1
ATOM 2491 O O . PHE A 1 298 ? -53.130 -9.690 32.081 1.00 66.19 298 PHE A O 1
ATOM 2498 N N . ASN A 1 299 ? -51.248 -8.467 31.952 1.00 65.38 299 ASN A N 1
ATOM 2499 C CA . ASN A 1 299 ? -51.733 -7.383 32.814 1.00 65.38 299 ASN A CA 1
ATOM 2500 C C . ASN A 1 299 ? -52.936 -6.633 32.212 1.00 65.38 299 ASN A C 1
ATOM 2502 O O . ASN A 1 299 ? -53.771 -6.111 32.950 1.00 65.38 299 ASN A O 1
ATOM 2506 N N . MET A 1 300 ? -53.066 -6.612 30.881 1.00 69.81 300 MET A N 1
ATOM 2507 C CA . MET A 1 300 ? -54.238 -6.067 30.184 1.00 69.81 300 MET A CA 1
ATOM 2508 C C . MET A 1 300 ? -55.392 -7.077 30.012 1.00 69.81 300 MET A C 1
ATOM 2510 O O . MET A 1 300 ? -56.439 -6.711 29.480 1.00 69.81 300 MET A O 1
ATOM 2514 N N . GLY A 1 301 ? -55.234 -8.335 30.448 1.00 64.12 301 GLY A N 1
ATOM 2515 C CA . GLY A 1 301 ? -56.262 -9.382 30.351 1.00 64.12 301 GLY A CA 1
ATOM 2516 C C . GLY A 1 301 ? -56.547 -9.876 28.925 1.00 64.12 301 GLY A C 1
ATOM 2517 O O . GLY A 1 301 ? -57.610 -10.439 28.672 1.00 64.12 301 GLY A O 1
ATOM 2518 N N . ILE A 1 302 ? -55.623 -9.645 27.988 1.00 60.41 302 ILE A N 1
ATOM 2519 C CA . ILE A 1 302 ? -55.814 -9.881 26.547 1.00 60.41 302 ILE A CA 1
ATOM 2520 C C . ILE A 1 302 ? -55.442 -11.317 26.157 1.00 60.41 302 ILE A C 1
ATOM 2522 O O . ILE A 1 302 ? -56.072 -11.898 25.273 1.00 60.41 302 ILE A O 1
ATOM 2526 N N . CYS A 1 303 ? -54.432 -11.907 26.802 1.00 62.66 303 CYS A N 1
ATOM 2527 C CA . CYS A 1 303 ? -53.945 -13.245 26.470 1.00 62.66 303 CYS A CA 1
ATOM 2528 C C . CYS A 1 303 ? -53.509 -14.015 27.726 1.00 62.66 303 CYS A C 1
ATOM 2530 O O . CYS A 1 303 ? -52.997 -13.431 28.680 1.00 62.66 303 CYS A O 1
ATOM 2532 N N . GLY A 1 304 ? -53.733 -15.331 27.730 1.00 71.44 304 GLY A N 1
ATOM 2533 C CA . GLY A 1 304 ? -53.297 -16.232 28.800 1.00 71.44 304 GLY A CA 1
ATOM 2534 C C . GLY A 1 304 ? -51.926 -16.868 28.521 1.00 71.44 304 GLY A C 1
ATOM 2535 O O . GLY A 1 304 ? -51.400 -16.720 27.420 1.00 71.44 304 GLY A O 1
ATOM 2536 N N . PRO A 1 305 ? -51.358 -17.618 29.485 1.00 82.62 305 PRO A N 1
ATOM 2537 C CA . PRO A 1 305 ? -50.059 -18.273 29.322 1.00 82.62 305 PRO A CA 1
ATOM 2538 C C . PRO A 1 305 ? -50.021 -19.228 28.114 1.00 82.62 305 PRO A C 1
ATOM 2540 O O . PRO A 1 305 ? -50.825 -20.162 28.029 1.00 82.62 305 PRO A O 1
ATOM 2543 N N . GLU A 1 306 ? -49.062 -19.044 27.198 1.00 88.00 306 GLU A N 1
ATOM 2544 C CA . GLU A 1 306 ? -48.870 -19.924 26.035 1.00 88.00 306 GLU A CA 1
ATOM 2545 C C . GLU A 1 306 ? -47.840 -21.016 26.357 1.00 88.00 306 GLU A C 1
ATOM 2547 O O . GLU A 1 306 ? -46.672 -20.748 26.634 1.00 88.00 306 GLU A O 1
ATOM 2552 N N . GLU A 1 307 ? -48.245 -22.288 26.306 1.00 90.06 307 GLU A N 1
ATOM 2553 C CA . GLU A 1 307 ? -47.309 -23.398 26.511 1.00 90.06 307 GLU A CA 1
ATOM 2554 C C . GLU A 1 307 ? -46.385 -23.584 25.299 1.00 90.06 307 GLU A C 1
ATOM 2556 O O . GLU A 1 307 ? -46.841 -23.788 24.169 1.00 90.06 307 GLU A O 1
ATOM 2561 N N . LEU A 1 308 ? -45.075 -23.654 25.546 1.00 91.12 308 LEU A N 1
ATOM 2562 C CA . LEU A 1 308 ? -44.060 -23.938 24.532 1.00 91.12 308 LEU A CA 1
ATOM 2563 C C . LEU A 1 308 ? -44.095 -25.424 24.114 1.00 91.12 308 LEU A C 1
ATOM 2565 O O . LEU A 1 308 ? -43.260 -26.235 24.535 1.00 91.12 308 LEU A O 1
ATOM 2569 N N . LYS A 1 309 ? -45.091 -25.810 23.308 1.00 86.62 309 LYS A N 1
ATOM 2570 C CA . LYS A 1 309 ? -45.355 -27.208 22.907 1.00 86.62 309 LYS A CA 1
ATOM 2571 C C . LYS A 1 309 ? -44.482 -27.700 21.754 1.00 86.62 309 LYS A C 1
ATOM 2573 O O . LYS A 1 309 ? -44.123 -28.874 21.738 1.00 86.62 309 LYS A O 1
ATOM 2578 N N . TYR A 1 310 ? -44.139 -26.826 20.808 1.00 89.88 310 TYR A N 1
ATOM 2579 C CA . TYR A 1 310 ? -43.500 -27.199 19.541 1.00 89.88 310 TYR A CA 1
ATOM 2580 C C . TYR A 1 310 ? -41.970 -27.071 19.619 1.00 89.88 310 TYR A C 1
ATOM 2582 O O . TYR A 1 310 ? -41.467 -25.949 19.587 1.00 89.88 310 TYR A O 1
ATOM 2590 N N . PRO A 1 311 ? -41.200 -28.179 19.682 1.00 87.81 311 PRO A N 1
ATOM 2591 C CA . PRO A 1 311 ? -39.761 -28.127 19.965 1.00 87.81 311 PRO A CA 1
ATOM 2592 C C . PRO A 1 311 ? -38.939 -27.381 18.907 1.00 87.81 311 PRO A C 1
ATOM 2594 O O . PRO A 1 311 ? -37.949 -26.746 19.254 1.00 87.81 311 PRO A O 1
ATOM 2597 N N . GLN A 1 312 ? -39.363 -27.439 17.641 1.00 91.12 312 GLN A N 1
ATOM 2598 C CA . GLN A 1 312 ? -38.665 -26.822 16.506 1.00 91.12 312 GLN A CA 1
ATOM 2599 C C . GLN A 1 312 ? -39.020 -25.341 16.294 1.00 91.12 312 GLN A C 1
ATOM 2601 O O . GLN A 1 312 ? -38.397 -24.675 15.471 1.00 91.12 312 GLN A O 1
ATOM 2606 N N . ARG A 1 313 ? -40.018 -24.805 17.012 1.00 90.31 313 ARG A N 1
ATOM 2607 C CA . ARG A 1 313 ? -40.407 -23.393 16.895 1.00 90.31 313 ARG A CA 1
ATOM 2608 C C . ARG A 1 313 ? -39.325 -22.512 17.525 1.00 90.31 313 ARG A C 1
ATOM 2610 O O . ARG A 1 313 ? -38.784 -22.851 18.578 1.00 90.31 313 ARG A O 1
ATOM 2617 N N . LEU A 1 314 ? -39.002 -21.397 16.876 1.00 90.00 314 LEU A N 1
ATOM 2618 C CA . LEU A 1 314 ? -38.010 -20.430 17.355 1.00 90.00 314 LEU A CA 1
ATOM 2619 C C . LEU A 1 314 ? -38.642 -19.491 18.387 1.00 90.00 314 LEU A C 1
ATOM 2621 O O . LEU A 1 314 ? -39.802 -19.102 18.234 1.00 90.00 314 LEU A O 1
ATOM 2625 N N . LEU A 1 315 ? -37.892 -19.119 19.427 1.00 89.75 315 LEU A N 1
ATOM 2626 C CA . LEU A 1 315 ? -38.416 -18.299 20.525 1.00 89.75 315 LEU A CA 1
ATOM 2627 C C . LEU A 1 315 ? -38.875 -16.901 20.078 1.00 89.75 315 LEU A C 1
ATOM 2629 O O . LEU A 1 315 ? -39.889 -16.413 20.560 1.00 89.75 315 LEU A O 1
ATOM 2633 N N . HIS A 1 316 ? -38.216 -16.278 19.102 1.00 86.69 316 HIS A N 1
ATOM 2634 C CA . HIS A 1 316 ? -38.633 -14.962 18.601 1.00 86.69 316 HIS A CA 1
ATOM 2635 C C . HIS A 1 316 ? -40.052 -14.950 18.007 1.00 86.69 316 HIS A C 1
ATOM 2637 O O . HIS A 1 316 ? -40.675 -13.899 17.946 1.00 86.69 316 HIS A O 1
ATOM 2643 N N . THR A 1 317 ? -40.596 -16.103 17.597 1.00 85.94 317 THR A N 1
ATOM 2644 C CA . THR A 1 317 ? -41.968 -16.194 17.054 1.00 85.94 317 THR A CA 1
ATOM 2645 C C . THR A 1 317 ? -43.064 -16.037 18.112 1.00 85.94 317 THR A C 1
ATOM 2647 O O . THR A 1 317 ? -44.244 -16.075 17.764 1.00 85.94 317 THR A O 1
ATOM 2650 N N . TYR A 1 318 ? -42.681 -15.913 19.385 1.00 84.44 318 TYR A N 1
ATOM 2651 C CA . TYR A 1 318 ? -43.565 -15.569 20.496 1.00 84.44 318 TYR A CA 1
ATOM 2652 C C . TYR A 1 318 ? -43.519 -14.064 20.826 1.00 84.44 318 TYR A C 1
ATOM 2654 O O . TYR A 1 318 ? -44.173 -13.652 21.768 1.00 84.44 318 TYR A O 1
ATOM 2662 N N . ASN A 1 319 ? -42.779 -13.249 20.052 1.00 82.44 319 ASN A N 1
ATOM 2663 C CA . ASN A 1 319 ? -42.624 -11.801 20.260 1.00 82.44 319 ASN A CA 1
ATOM 2664 C C . ASN A 1 319 ? -42.174 -11.437 21.686 1.00 82.44 319 ASN A C 1
ATOM 2666 O O . ASN A 1 319 ? -42.757 -10.572 22.321 1.00 82.44 319 ASN A O 1
ATOM 2670 N N . ILE A 1 320 ? -41.134 -12.114 22.178 1.00 86.25 320 ILE A N 1
ATOM 2671 C CA . ILE A 1 320 ? -40.603 -11.918 23.533 1.00 86.25 320 ILE A CA 1
ATOM 2672 C C . ILE A 1 320 ? -39.955 -10.533 23.663 1.00 86.25 320 ILE A C 1
ATOM 2674 O O . ILE A 1 320 ? -39.077 -10.187 22.868 1.00 86.25 320 ILE A O 1
ATOM 2678 N N . HIS A 1 321 ? -40.335 -9.800 24.707 1.00 84.50 321 HIS A N 1
ATOM 2679 C CA . HIS A 1 321 ? -39.809 -8.500 25.112 1.00 84.50 321 HIS A CA 1
ATOM 2680 C C . HIS A 1 321 ? -39.025 -8.586 26.436 1.00 84.50 321 HIS A C 1
ATOM 2682 O O . HIS A 1 321 ? -38.980 -9.619 27.108 1.00 84.50 321 HIS A O 1
ATOM 2688 N N . ASP A 1 322 ? -38.335 -7.499 26.789 1.00 83.44 322 ASP A N 1
ATOM 2689 C 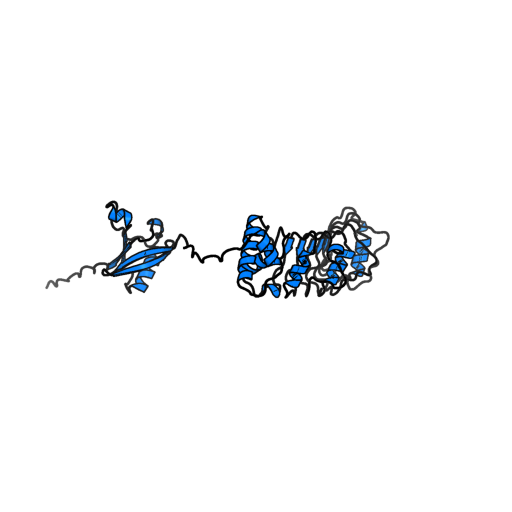CA . ASP A 1 322 ? -37.586 -7.415 28.042 1.00 83.44 322 ASP A CA 1
ATOM 2690 C C . ASP A 1 322 ? -38.554 -7.317 29.220 1.00 83.44 322 ASP A C 1
ATOM 2692 O O . ASP A 1 322 ? -39.438 -6.465 29.224 1.00 83.44 322 ASP A O 1
ATOM 2696 N N . GLY A 1 323 ? -38.349 -8.159 30.232 1.00 83.38 323 GLY A N 1
ATOM 2697 C CA . GLY A 1 323 ? -39.223 -8.264 31.400 1.00 83.38 323 GLY A CA 1
ATOM 2698 C C . GLY A 1 323 ? -40.313 -9.329 31.275 1.00 83.38 323 GLY A C 1
ATOM 2699 O O . GLY A 1 323 ? -41.024 -9.571 32.246 1.00 83.38 323 GLY A O 1
ATOM 2700 N N . ASP A 1 324 ? -40.425 -10.019 30.139 1.00 87.94 324 ASP A N 1
ATOM 2701 C CA . ASP A 1 324 ? -41.400 -11.100 29.997 1.00 87.94 324 ASP A CA 1
ATOM 2702 C C . ASP A 1 324 ? -41.063 -12.322 30.859 1.00 87.94 324 ASP A C 1
ATOM 2704 O O . ASP A 1 324 ? -39.914 -12.546 31.268 1.00 87.94 324 ASP A O 1
ATOM 2708 N N . GLN A 1 325 ? -42.074 -13.157 31.112 1.00 90.38 325 GLN A N 1
ATOM 2709 C CA . GLN A 1 325 ? -41.978 -14.248 32.073 1.00 90.38 325 GLN A CA 1
ATOM 2710 C C . GLN A 1 325 ? -42.083 -15.626 31.412 1.00 90.38 325 GLN A C 1
ATOM 2712 O O . GLN A 1 325 ? -42.897 -15.866 30.520 1.00 90.38 325 GLN A O 1
ATOM 2717 N N . PHE A 1 326 ? -41.299 -16.579 31.916 1.00 92.38 326 PHE A N 1
ATOM 2718 C CA . PHE A 1 326 ? -41.445 -18.001 31.620 1.00 92.38 326 PHE A CA 1
ATOM 2719 C C . PHE A 1 326 ? -41.740 -18.773 32.898 1.00 92.38 326 PHE A C 1
ATOM 2721 O O . PHE A 1 326 ? -40.903 -18.845 33.795 1.00 92.38 326 PHE A O 1
ATOM 2728 N N . HIS A 1 327 ? -42.910 -19.395 32.963 1.00 90.69 327 HIS A N 1
ATOM 2729 C CA . HIS A 1 327 ? -43.334 -20.217 34.091 1.00 90.69 327 HIS A CA 1
ATOM 2730 C C . HIS A 1 327 ? -42.982 -21.675 33.821 1.00 90.69 327 HIS A C 1
ATOM 2732 O O . HIS A 1 327 ? -43.318 -22.228 32.771 1.00 90.69 327 HIS A O 1
ATOM 2738 N N . ILE A 1 328 ? -42.263 -22.285 34.756 1.00 92.56 328 ILE A N 1
ATOM 2739 C CA . ILE A 1 328 ? -41.719 -23.632 34.633 1.00 92.56 328 ILE A CA 1
ATOM 2740 C C . ILE A 1 328 ? -42.482 -24.544 35.583 1.00 92.56 328 ILE A C 1
ATOM 2742 O O . ILE A 1 328 ? -42.439 -24.357 36.795 1.00 92.56 328 ILE A O 1
ATOM 2746 N N . ASP A 1 329 ? -43.118 -25.567 35.021 1.00 89.31 329 ASP A N 1
ATOM 2747 C CA . ASP A 1 329 ? -43.937 -26.530 35.752 1.00 89.31 329 ASP A CA 1
ATOM 2748 C C . ASP A 1 329 ? -43.506 -27.970 35.470 1.00 89.31 329 ASP A C 1
ATOM 2750 O O . ASP A 1 329 ? -42.911 -28.299 34.436 1.00 89.31 329 ASP A O 1
ATOM 2754 N N . LEU A 1 330 ? -43.867 -28.867 36.386 1.00 87.75 330 LEU A N 1
ATOM 2755 C CA . LEU A 1 330 ? -43.680 -30.304 36.221 1.00 87.75 330 LEU A CA 1
ATOM 2756 C C . LEU A 1 330 ? -44.925 -30.938 35.593 1.00 87.75 330 LEU A C 1
ATOM 2758 O O . LEU A 1 330 ? -46.058 -30.659 35.986 1.00 87.75 330 LEU A O 1
ATOM 2762 N N . LYS A 1 331 ? -44.730 -31.845 34.630 1.00 84.19 331 LYS A N 1
ATOM 2763 C CA . LYS A 1 331 ? -45.825 -32.698 34.152 1.00 84.19 331 LYS A CA 1
ATOM 2764 C C . LYS A 1 331 ? -46.360 -33.547 35.314 1.00 84.19 331 LYS A C 1
ATOM 2766 O O . LYS A 1 331 ? -45.546 -34.094 36.068 1.00 84.19 331 LYS A O 1
ATOM 2771 N N . PRO A 1 332 ? -47.693 -33.693 35.431 1.00 75.12 332 PRO A N 1
ATOM 2772 C CA . PRO A 1 332 ? -48.290 -34.601 36.400 1.00 75.12 332 PRO A CA 1
ATOM 2773 C C . PRO A 1 332 ? -47.833 -36.037 36.124 1.00 75.12 332 PRO A C 1
ATOM 2775 O O . PRO A 1 332 ? -47.618 -36.417 34.968 1.00 75.12 332 PRO A O 1
ATOM 2778 N N . ASP A 1 333 ? -47.663 -36.826 37.187 1.00 70.06 333 ASP A N 1
ATOM 2779 C CA . ASP A 1 333 ? -47.328 -38.241 37.046 1.00 70.06 333 ASP A CA 1
ATOM 2780 C C . ASP A 1 333 ? -48.451 -38.967 36.278 1.00 70.06 333 ASP A C 1
ATOM 2782 O O . ASP A 1 333 ? -49.632 -38.654 36.468 1.00 70.06 333 ASP A O 1
ATOM 2786 N N . PRO A 1 334 ? -48.121 -39.932 35.400 1.00 62.62 334 PRO A N 1
ATOM 2787 C CA . PRO A 1 334 ? -49.139 -40.733 34.738 1.00 62.62 334 PRO A CA 1
ATOM 2788 C C . PRO A 1 334 ? -49.991 -41.471 35.788 1.00 62.62 334 PRO A C 1
ATOM 2790 O O . PRO A 1 334 ? -49.451 -41.919 36.806 1.00 62.62 334 PRO A O 1
ATOM 2793 N N . PRO A 1 335 ? -51.311 -41.620 35.569 1.00 57.38 335 PRO A N 1
ATOM 2794 C CA . PRO A 1 335 ? -52.180 -42.311 36.511 1.00 57.38 335 PRO A CA 1
ATOM 2795 C C . PRO A 1 335 ? -51.667 -43.737 36.747 1.00 57.38 335 PRO A C 1
ATOM 2797 O O . PRO A 1 335 ? -51.477 -44.511 35.808 1.00 57.38 335 PRO A O 1
ATOM 2800 N N . LYS A 1 336 ? -51.427 -44.088 38.017 1.00 49.16 336 LYS A N 1
ATOM 2801 C CA . LYS A 1 336 ? -51.089 -45.458 38.415 1.00 49.16 336 LYS A CA 1
ATOM 2802 C C . LYS A 1 336 ? -52.317 -46.333 38.171 1.00 49.16 336 LYS A C 1
ATOM 2804 O O . LYS A 1 336 ? -53.272 -46.272 38.942 1.00 49.16 336 LYS A O 1
ATOM 2809 N N . PHE A 1 337 ? -52.306 -47.142 37.114 1.00 49.28 337 PHE A N 1
ATOM 2810 C CA . PHE A 1 337 ? -53.307 -48.192 36.941 1.00 49.28 337 PHE A CA 1
ATOM 2811 C C . PHE A 1 337 ? -53.153 -49.199 38.087 1.00 49.28 337 PHE A C 1
ATOM 2813 O O . PHE A 1 337 ? -52.194 -49.967 38.133 1.00 49.28 337 PHE A O 1
ATOM 2820 N N . GLN A 1 338 ? -54.079 -49.170 39.046 1.00 43.59 338 GLN A N 1
ATOM 2821 C CA . GLN A 1 338 ? -54.221 -50.242 40.023 1.00 43.59 338 GLN A CA 1
ATOM 2822 C C . GLN A 1 338 ? -54.746 -51.474 39.281 1.00 43.59 338 GLN A C 1
ATOM 2824 O O . GLN A 1 338 ? -55.908 -51.514 38.874 1.00 43.59 338 GLN A O 1
ATOM 2829 N N . HIS A 1 339 ? -53.896 -52.483 39.089 1.00 45.59 339 HIS A N 1
ATOM 2830 C CA . HIS A 1 339 ? -54.373 -53.817 38.748 1.00 45.59 339 HIS A CA 1
ATOM 2831 C C . HIS A 1 339 ? -55.191 -54.340 39.931 1.00 45.59 339 HIS A C 1
ATOM 2833 O O . HIS A 1 339 ? -54.648 -54.721 40.966 1.00 45.59 339 HIS A O 1
ATOM 2839 N N . SER A 1 340 ? -56.516 -54.322 39.784 1.00 44.16 340 SER A N 1
ATOM 2840 C CA . SER A 1 340 ? -57.392 -55.113 40.635 1.00 44.16 340 SER A CA 1
ATOM 2841 C C . SER A 1 340 ? -57.200 -56.578 40.253 1.00 44.16 340 SER A C 1
ATOM 2843 O O . SER A 1 340 ? -57.561 -57.008 39.159 1.00 44.16 340 SER A O 1
ATOM 2845 N N . ASN A 1 341 ? -56.588 -57.339 41.159 1.00 45.88 341 ASN A N 1
ATOM 2846 C CA . ASN A 1 341 ? -56.644 -58.792 41.126 1.00 45.88 341 ASN A CA 1
ATOM 2847 C C . ASN A 1 341 ? -58.117 -59.197 41.230 1.00 45.88 341 ASN A C 1
ATOM 2849 O O . ASN A 1 341 ? -58.755 -58.956 42.256 1.00 45.88 341 ASN A O 1
ATOM 2853 N N . ARG A 1 342 ? -58.656 -59.798 40.170 1.00 44.66 342 ARG A N 1
ATOM 2854 C CA . ARG A 1 342 ? -59.858 -60.622 40.267 1.00 44.66 342 ARG A CA 1
ATOM 2855 C C . ARG A 1 342 ? -59.414 -62.078 40.314 1.00 44.66 342 ARG A C 1
ATOM 2857 O O . ARG A 1 342 ? -58.796 -62.567 39.372 1.00 44.66 342 ARG A O 1
ATOM 2864 N N . THR A 1 343 ? -59.672 -62.656 41.482 1.00 48.91 343 THR A N 1
ATOM 2865 C CA . THR A 1 343 ? -59.757 -64.085 41.802 1.00 48.91 343 THR A CA 1
ATOM 2866 C C . THR A 1 343 ? -60.595 -64.858 40.804 1.00 48.91 343 THR A C 1
ATOM 2868 O O . THR A 1 343 ? -61.629 -64.285 40.380 1.00 48.91 343 THR A O 1
#

pLDDT: mean 87.95, std 12.59, range [41.22, 98.88]

Solvent-accessible surface area (backbone atoms only — not comparable to full-atom values): 18848 Å² total; per-residue (Å²): 112,74,87,78,43,77,82,47,36,69,48,78,51,49,64,43,81,49,68,83,58,91,77,78,78,61,88,89,60,68,41,66,52,24,32,35,43,33,41,26,46,9,44,55,53,68,70,56,49,50,59,51,49,74,28,25,69,48,26,30,35,43,32,47,22,47,37,65,46,53,76,50,74,70,88,71,88,60,71,43,74,48,28,28,35,42,34,46,24,46,25,47,34,38,56,33,52,31,56,40,24,50,16,61,34,19,57,47,30,29,34,42,36,47,23,42,15,57,28,51,47,57,60,43,98,88,55,57,53,56,72,23,35,44,47,29,26,35,42,30,47,28,48,21,50,36,60,53,69,67,34,61,55,41,56,61,59,31,77,40,41,26,31,45,32,71,43,78,26,63,51,54,67,87,46,54,78,73,51,46,52,24,51,52,51,42,69,39,80,65,51,43,26,52,67,90,41,75,55,50,73,67,55,49,53,53,26,39,54,48,34,43,59,57,43,71,77,43,89,80,64,59,74,62,48,57,60,46,37,73,74,72,45,90,76,77,78,79,74,87,70,78,75,72,59,98,52,60,35,45,30,33,40,33,45,93,94,42,78,43,82,43,78,44,64,35,83,41,30,42,46,58,51,47,51,55,48,23,72,76,71,72,43,58,71,92,39,57,41,46,26,43,35,56,56,66,43,42,76,68,70,74,51,76,72,46,65,74,76,57,48,83,45,46,42,52,82,70,69,77,53,74,69,21,36,35,43,49,47,73,57,79,79,78,83,80,80,75,80,76,84,78,130

Mean predicted aligned error: 14.41 Å

Sequence (343 aa):
LLSSLPHVKTINLSFNPFSSHVYRLSDQIQWPNLNTLCLNGSHISLEMIVEVLKKTSNLEELQICSNNYTIISSNYNFIHNNLKRIYISNNNLIDWKSICHLGYLFPHLEILIASDNPLKSFHSNDDDVTICLPYLHTLSVDRVQISEWNDIIALTKLPCLHTLRIYSVPLLKSYQKDERFFLLLGYMKNLKKLNGSDITANERETNERRFIRYYSQYDDKPQRYFDLIEKHGNLKPLVDIKIRTPYLMQVHLIYNQITYNKEIDIRQTVQQFKKYLQEIFQIPLNRLRVFYIDDVAFNMGICGPEELKYPQRLLHTYNIHDGDQFHIDLKPDPPKFQHSNRT

Nearest PDB structures (foldseek):
  8glv-assembly1_Gg  TM=8.400E-01  e=3.492E-08  Chlamydomonas reinhardtii
  8esf-assembly1_A  TM=8.136E-01  e=2.992E-06  Homo sapiens
  2kan-assembly1_A  TM=7.851E-01  e=1.509E-04  Arabidopsis thaliana
  5jne-assembly1_A  TM=7.244E-01  e=7.012E-04  Saccharomyces cerevisiae S288C
  1fs2-assembly1_C  TM=7.163E-01  e=1.130E-03  Homo sapiens

Foldseek 3Di:
DLQVPQQDAEDAPAQAAPPPDPDDDDPPAARQNHAYYHHENRLDDVLVVQVNLVRHLQHAYYEHENNQDAAADLPNPAARANHAEYHHEQYAHAELVRVLSVLRNYVNHAEYHHANYQHAANDDPVDQLCRSPVRHAYYEHEPYAYQDCVRLLSCLSRPRHAHYEYYDYNNPPVDDPLLSVLCSLLSNPRYQYYNNDGADPVNSLVSVVVLLLVCVVDPDDDPSNVVSCVVPNDDDHPDPPVPDDPQWAFEWEADPNDTDTDTDGQQDFQQVVLVVVCVVVVDDSVFKKKWWADPVCVVVVNDDTHISPDRRDGRCVVVDHHYTYMYIGTDDDDDPPPPDDDD

Secondary structure (DSSP, 8-state):
-GGG-TT--EEE-TT---TT------TT---TT--EEE-TTS---HHHHHHHHTT-TT--EEE-TTS------STT----TT--EEE--SS----HHHHHHHHHH-TT--EEE--SS----S--SS--HHHHSTT--EEE-TT-----HHHHHHHTT-TT--EEE--S-GGGTTS-HHHHHHHHHHH-TT-SEETTEE--HHHHHHHHHHHHHHHTTSS---HHHHHHHHHH--PPPPP------TTEEEEEEEETTEEEEEEEETTSBHHHHHHHHHHHH---TTTEEEEEE-HHHHHTTS-PPEE---TTSBGGGG---TT-EEEEEEPPPPP--------

Radius of gyration: 34.53 Å; Cα contacts (8 Å, |Δi|>4): 617; chains: 1; bounding box: 85×85×81 Å